Protein AF-A0A937UFB2-F1 (afdb_monomer_lite)

Foldseek 3Di:
DDDDDDPDDDPPPPPVVQVFDWDWDADPVCPVPLQRIWTFQAADPVRHTDTDSDPVRHDGLDGDPLGFAAEDWDAQPLLQKIWTWGAHAFQFWIWIWIANDPSGPIDTADTGCQFLPFHNHADWHYWDWPNVQADNNNQKTKTWTEGDDPSCCGRVHRHPDTDIDIWGWDDDDDPDYIHIDGFDDDPDDDRDDDDDDDDDD

Secondary structure (DSSP, 8-state):
------------------PPB--EE--GGGTT-GGG-EEEEEE-TTSPEEEES-GGG---SB--TT---S--EEEETTTTEEEEEEE-SSTT-EEEEEESSTT---EEEEEESSGGG--SSSEEEEEE--GGGS-TTSSEEEEEEEEESTTTTSTTT-BTS-EEEEEE-EE-TTSS-EE-------SSSS-----------

pLDDT: mean 77.27, std 24.63, range [23.86, 97.62]

Structure (mmCIF, N/CA/C/O backbone):
data_AF-A0A937UFB2-F1
#
_entry.id   AF-A0A937UFB2-F1
#
loop_
_atom_site.group_PDB
_atom_site.id
_atom_site.type_symbol
_atom_site.label_atom_id
_atom_site.label_alt_id
_atom_site.label_comp_id
_atom_site.label_asym_id
_atom_site.label_entity_id
_atom_site.label_seq_id
_atom_site.pdbx_PDB_ins_code
_atom_site.Cartn_x
_atom_site.Cartn_y
_atom_site.Cartn_z
_atom_site.occupancy
_atom_site.B_iso_or_equiv
_atom_site.auth_seq_id
_atom_site.auth_comp_id
_atom_site.auth_asym_id
_atom_site.auth_atom_id
_atom_site.pdbx_PDB_model_num
ATOM 1 N N . MET A 1 1 ? 38.422 32.628 39.188 1.00 43.53 1 MET A N 1
ATOM 2 C CA . MET A 1 1 ? 38.087 31.838 37.983 1.00 43.53 1 MET A CA 1
ATOM 3 C C . MET A 1 1 ? 36.580 31.589 38.012 1.00 43.53 1 MET A C 1
ATOM 5 O O . MET A 1 1 ? 36.119 30.790 38.812 1.00 43.53 1 MET A O 1
ATOM 9 N N . GLN A 1 2 ? 35.803 32.423 37.319 1.00 30.20 2 GLN A N 1
ATOM 10 C CA . GLN A 1 2 ? 34.351 32.578 37.502 1.00 30.20 2 GLN A CA 1
ATOM 11 C C . GLN A 1 2 ? 33.548 31.836 36.414 1.00 30.20 2 GLN A C 1
ATOM 13 O O . GLN A 1 2 ? 33.903 31.938 35.246 1.00 30.20 2 GLN A O 1
ATOM 18 N N . LYS A 1 3 ? 32.416 31.240 36.839 1.00 32.56 3 LYS A N 1
ATOM 19 C CA . LYS A 1 3 ? 31.202 30.828 36.084 1.00 32.56 3 LYS A CA 1
ATOM 20 C C . LYS A 1 3 ? 31.315 29.519 35.271 1.00 32.56 3 LYS A C 1
ATOM 22 O O . LYS A 1 3 ? 32.028 29.453 34.285 1.00 32.56 3 LYS A O 1
ATOM 27 N N . HIS A 1 4 ? 30.738 28.392 35.716 1.00 35.06 4 HIS A N 1
ATOM 28 C CA . HIS A 1 4 ? 29.307 28.029 35.600 1.00 35.06 4 HIS A CA 1
ATOM 29 C C . HIS A 1 4 ? 28.712 28.396 34.232 1.00 35.06 4 HIS A C 1
ATOM 31 O O . HIS A 1 4 ? 28.487 29.574 33.997 1.00 35.06 4 HIS A O 1
ATOM 37 N N . ILE A 1 5 ? 28.426 27.396 33.388 1.00 33.00 5 ILE A N 1
ATOM 38 C CA . ILE A 1 5 ? 27.194 27.250 32.586 1.00 33.00 5 ILE A CA 1
ATOM 39 C C . ILE A 1 5 ? 27.167 25.812 32.048 1.00 33.00 5 ILE A C 1
ATOM 41 O O . ILE A 1 5 ? 28.090 25.344 31.382 1.00 33.00 5 ILE A O 1
ATOM 45 N N . ALA A 1 6 ? 26.086 25.123 32.392 1.00 30.78 6 ALA A N 1
ATOM 46 C CA . ALA A 1 6 ? 25.722 23.792 31.956 1.00 30.78 6 ALA A CA 1
ATOM 47 C C . ALA A 1 6 ? 25.708 23.659 30.422 1.00 30.78 6 ALA A C 1
ATOM 49 O O . ALA A 1 6 ? 25.142 24.498 29.723 1.00 30.78 6 ALA A O 1
ATOM 50 N N . LYS A 1 7 ? 26.246 22.550 29.907 1.00 29.44 7 LYS A N 1
ATOM 51 C CA . LYS A 1 7 ? 25.844 21.993 28.606 1.00 29.44 7 LYS A CA 1
ATOM 52 C C . LYS A 1 7 ? 24.889 20.829 28.849 1.00 29.44 7 LYS A C 1
ATOM 54 O O . LYS A 1 7 ? 25.171 19.675 28.558 1.00 29.44 7 LYS A O 1
ATOM 59 N N . GLU A 1 8 ? 23.751 21.182 29.423 1.00 34.22 8 GLU A N 1
ATOM 60 C CA . GLU A 1 8 ? 22.505 20.449 29.264 1.00 34.22 8 GLU A CA 1
ATOM 61 C C . GLU A 1 8 ? 21.728 21.156 28.138 1.00 34.22 8 GLU A C 1
ATOM 63 O O . GLU A 1 8 ? 21.792 22.382 28.038 1.00 34.22 8 GLU A O 1
ATOM 68 N N . LYS A 1 9 ? 21.014 20.391 27.300 1.00 28.92 9 LYS A 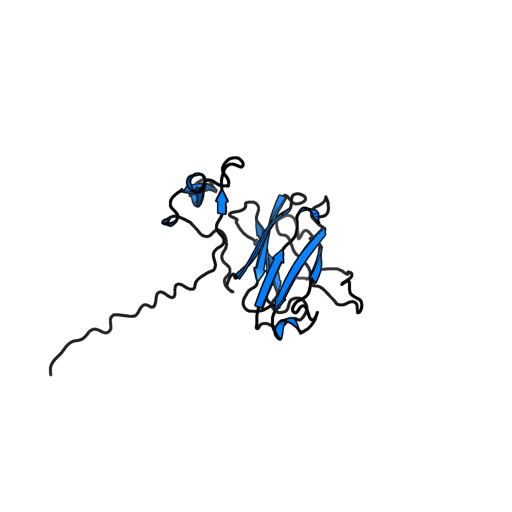N 1
ATOM 69 C CA . LYS A 1 9 ? 20.479 20.724 25.954 1.00 28.92 9 LYS A CA 1
ATOM 70 C C . LYS A 1 9 ? 21.513 20.445 24.855 1.00 28.92 9 LYS A C 1
ATOM 72 O O . LYS A 1 9 ? 22.475 21.169 24.658 1.00 28.92 9 LYS A O 1
ATOM 77 N N . THR A 1 10 ? 21.379 19.372 24.086 1.00 30.55 10 THR A N 1
ATOM 78 C CA . THR A 1 10 ? 20.213 19.145 23.232 1.00 30.55 10 THR A CA 1
ATOM 79 C C . THR A 1 10 ? 20.071 17.643 22.983 1.00 30.55 10 THR A C 1
ATOM 81 O O . THR A 1 10 ? 20.679 17.108 22.060 1.00 30.55 10 THR A O 1
ATOM 84 N N . LYS A 1 11 ? 19.232 16.947 23.763 1.00 30.17 11 LYS A N 1
ATOM 85 C CA . LYS A 1 11 ? 18.546 15.770 23.219 1.00 30.17 11 LYS A CA 1
ATOM 86 C C . LYS A 1 11 ? 17.610 16.326 22.153 1.00 30.17 11 LYS A C 1
ATOM 88 O O . LYS A 1 11 ? 16.516 16.785 22.468 1.00 30.17 11 LYS A O 1
ATOM 93 N N . ARG A 1 12 ? 18.080 16.386 20.902 1.00 26.91 12 ARG A N 1
ATOM 94 C CA . ARG A 1 12 ? 17.165 16.485 19.770 1.00 26.91 12 ARG A CA 1
ATOM 95 C C . ARG A 1 12 ? 16.358 15.204 19.858 1.00 26.91 12 ARG A C 1
ATOM 97 O O . ARG A 1 12 ? 16.863 14.134 19.536 1.00 26.91 12 ARG A O 1
ATOM 104 N N . LEU A 1 13 ? 15.140 15.323 20.372 1.00 26.52 13 LEU A N 1
ATOM 105 C CA . LEU A 1 13 ? 14.073 14.421 20.004 1.00 26.52 13 LEU A CA 1
ATOM 106 C C . LEU A 1 13 ? 13.981 14.596 18.486 1.00 26.52 13 LEU A C 1
ATOM 108 O O . LEU A 1 13 ? 13.339 15.519 17.990 1.00 26.52 13 LEU A O 1
ATOM 112 N N . ALA A 1 14 ? 14.760 13.809 17.745 1.00 26.97 14 ALA A N 1
ATOM 113 C CA . ALA A 1 14 ? 14.428 13.531 16.372 1.00 26.97 14 ALA A CA 1
ATOM 114 C C . ALA A 1 14 ? 13.111 12.776 16.496 1.00 26.97 14 ALA A C 1
ATOM 116 O O . ALA A 1 14 ? 13.079 11.563 16.664 1.00 26.97 14 ALA A O 1
ATOM 117 N N . LEU A 1 15 ? 12.021 13.537 16.510 1.00 30.11 15 LEU A N 1
ATOM 118 C CA . LEU A 1 15 ? 10.763 13.069 15.986 1.00 30.11 15 LEU A CA 1
ATOM 119 C C . LEU A 1 15 ? 11.073 12.850 14.501 1.00 30.11 15 LEU A C 1
ATOM 121 O O . LEU A 1 15 ? 10.817 13.714 13.666 1.00 30.11 15 LEU A O 1
ATOM 125 N N . THR A 1 16 ? 11.773 11.754 14.184 1.00 30.20 16 THR A N 1
ATOM 126 C CA . THR A 1 16 ? 11.702 11.160 12.861 1.00 30.20 16 THR A CA 1
ATOM 127 C C . THR A 1 16 ? 10.215 11.044 12.647 1.00 30.20 16 THR A C 1
ATOM 129 O O . THR A 1 16 ? 9.522 10.352 13.394 1.00 30.20 16 THR A O 1
ATOM 132 N N . THR A 1 17 ? 9.699 11.868 11.746 1.00 35.66 17 THR A N 1
ATOM 133 C CA . THR A 1 17 ? 8.317 11.798 11.317 1.00 35.66 17 THR A CA 1
ATOM 134 C C . THR A 1 17 ? 8.219 10.462 10.599 1.00 35.66 17 THR A C 1
ATOM 136 O O . THR A 1 17 ? 8.370 10.386 9.388 1.00 35.66 17 THR A O 1
ATOM 139 N N . ALA A 1 18 ? 8.096 9.374 11.362 1.00 37.09 18 ALA A N 1
ATOM 140 C CA . ALA A 1 18 ? 7.530 8.156 10.845 1.00 37.09 18 ALA A CA 1
ATOM 141 C C . ALA A 1 18 ? 6.171 8.619 10.339 1.00 37.09 18 ALA A C 1
ATOM 143 O O . ALA A 1 18 ? 5.350 9.115 11.115 1.00 37.09 18 ALA A O 1
ATOM 144 N N . LEU A 1 19 ? 5.994 8.627 9.023 1.00 50.06 19 LEU A N 1
ATOM 145 C CA . LEU A 1 19 ? 4.664 8.774 8.486 1.00 50.06 19 LEU A CA 1
ATOM 146 C C . LEU A 1 19 ? 3.924 7.532 8.971 1.00 50.06 19 LEU A C 1
ATOM 148 O O . LEU A 1 19 ? 4.341 6.401 8.735 1.00 50.06 19 LEU A O 1
ATOM 152 N N . VAL A 1 20 ? 2.912 7.767 9.785 1.00 57.62 20 VAL A N 1
ATOM 153 C CA . VAL A 1 20 ? 2.189 6.731 10.497 1.00 57.62 20 VAL A CA 1
ATOM 154 C C . VAL A 1 20 ? 0.862 6.535 9.779 1.00 57.62 20 VAL A C 1
ATOM 156 O O . VAL A 1 20 ? 0.114 7.496 9.602 1.00 57.62 20 VAL A O 1
ATOM 159 N N . ALA A 1 21 ? 0.541 5.299 9.400 1.00 64.62 21 ALA A N 1
ATOM 160 C CA . ALA A 1 21 ? -0.836 4.968 9.058 1.00 64.62 21 ALA A CA 1
ATOM 161 C C . ALA A 1 21 ? -1.672 4.920 10.346 1.00 64.62 21 ALA A C 1
ATOM 163 O O . ALA A 1 21 ? -1.233 4.373 11.363 1.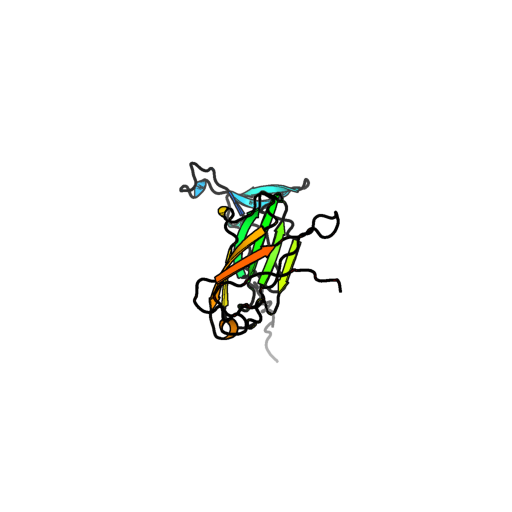00 64.62 21 ALA A O 1
ATOM 164 N N . VAL A 1 22 ? -2.876 5.487 10.295 1.00 77.44 22 VAL A N 1
ATOM 165 C CA . VAL A 1 22 ? -3.860 5.473 11.385 1.00 77.44 22 VAL A CA 1
ATOM 166 C C . VAL A 1 22 ? -5.182 4.945 10.849 1.00 77.44 22 VAL A C 1
ATOM 168 O O . VAL A 1 22 ? -5.513 5.171 9.685 1.00 77.44 22 VAL A O 1
ATOM 171 N N . VAL A 1 23 ? -5.956 4.268 11.695 1.00 78.31 23 VAL A N 1
ATOM 172 C CA . VAL A 1 23 ? -7.312 3.829 11.345 1.00 78.31 23 VAL A CA 1
ATOM 173 C C . VAL A 1 23 ? -8.316 4.739 12.032 1.00 78.31 23 VAL A C 1
ATOM 175 O O . VAL A 1 23 ? -8.218 4.979 13.237 1.00 78.31 23 VAL A O 1
ATOM 178 N N . ALA A 1 24 ? -9.281 5.222 11.254 1.00 82.56 24 ALA A N 1
ATOM 179 C CA . ALA A 1 24 ? -10.439 5.944 11.749 1.00 82.56 24 ALA A CA 1
ATOM 180 C C . ALA A 1 24 ? -11.719 5.234 11.292 1.00 82.56 24 ALA A C 1
ATOM 182 O O . ALA A 1 24 ? -11.816 4.813 10.137 1.00 82.56 24 ALA A O 1
ATOM 183 N N . LEU A 1 25 ? -12.692 5.106 12.188 1.00 83.50 25 LEU A N 1
ATOM 184 C CA . LEU A 1 25 ? -13.988 4.489 11.926 1.00 83.50 25 LEU A CA 1
ATOM 185 C C . LEU A 1 25 ? -15.102 5.504 12.145 1.00 83.50 25 LEU A C 1
ATOM 187 O O . LEU A 1 25 ? -15.044 6.301 13.074 1.00 83.50 25 LEU A O 1
ATOM 191 N N . ALA A 1 26 ? -16.124 5.445 11.298 1.00 84.81 26 ALA A N 1
ATOM 192 C CA . ALA A 1 26 ? -17.367 6.185 11.459 1.00 84.81 26 ALA A CA 1
ATOM 193 C C . ALA A 1 26 ? -18.523 5.360 10.882 1.00 84.81 26 ALA A C 1
ATOM 195 O O . ALA A 1 26 ? -18.334 4.578 9.946 1.00 84.81 26 ALA A O 1
ATOM 196 N N . SER A 1 27 ? -19.730 5.556 11.413 1.00 86.31 27 SER A N 1
ATOM 197 C CA . SER A 1 27 ? -20.933 4.964 10.821 1.00 86.31 27 SER A CA 1
ATOM 198 C C . SER A 1 27 ? -21.170 5.516 9.411 1.00 86.31 27 SER A C 1
ATOM 200 O O . SER A 1 27 ? -20.929 6.698 9.151 1.00 86.31 27 SER A O 1
ATOM 202 N N . GLN A 1 28 ? -21.662 4.676 8.495 1.00 88.06 28 GLN A N 1
ATOM 203 C CA . GLN A 1 28 ? -21.838 5.041 7.081 1.00 88.06 28 GLN A CA 1
ATOM 204 C C . GLN A 1 28 ? -22.759 6.257 6.890 1.00 88.06 28 GLN A C 1
ATOM 206 O O . GLN A 1 28 ? -22.494 7.107 6.041 1.00 88.06 28 GLN A O 1
ATOM 211 N N . ASP A 1 29 ? -23.802 6.381 7.711 1.00 94.00 29 ASP A N 1
ATOM 212 C CA . ASP A 1 29 ? -24.745 7.506 7.723 1.00 94.00 29 ASP A CA 1
ATOM 213 C C . ASP A 1 29 ? -24.159 8.797 8.329 1.00 94.00 29 ASP A C 1
ATOM 215 O O . ASP A 1 29 ? -24.760 9.864 8.205 1.00 94.00 29 ASP A O 1
ATOM 219 N N . LYS A 1 30 ? -22.965 8.729 8.935 1.00 92.69 30 LYS A N 1
ATOM 220 C CA . LYS A 1 30 ? -22.318 9.835 9.658 1.00 92.69 30 LYS A CA 1
ATOM 221 C C . LYS A 1 30 ? -20.925 10.202 9.148 1.00 92.69 30 LYS A C 1
ATOM 223 O O . LYS A 1 30 ? -20.240 10.985 9.791 1.00 92.69 30 LYS A O 1
ATOM 228 N N . ILE A 1 31 ? -20.512 9.738 7.967 1.00 91.88 31 ILE A N 1
ATOM 229 C CA . ILE A 1 31 ? -19.191 10.064 7.381 1.00 91.88 31 ILE A CA 1
ATOM 230 C C . ILE A 1 31 ? -18.914 11.579 7.281 1.00 91.88 31 ILE A C 1
ATOM 232 O O . ILE A 1 31 ? -17.766 12.008 7.269 1.00 91.88 31 ILE A O 1
ATOM 236 N N . LYS A 1 32 ? -19.949 12.425 7.212 1.00 92.88 32 LYS A N 1
ATOM 237 C CA . LYS A 1 32 ? -19.778 13.891 7.167 1.00 92.88 32 LYS A CA 1
ATOM 238 C C . LYS A 1 32 ? -19.666 14.545 8.547 1.00 92.88 32 LYS A C 1
ATOM 240 O O 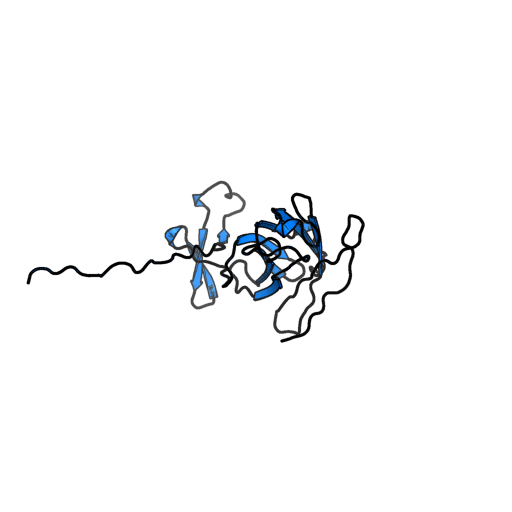. LYS A 1 32 ? -19.323 15.722 8.629 1.00 92.88 32 LYS A O 1
ATOM 245 N N . ASP A 1 33 ? -19.976 13.816 9.611 1.00 92.56 33 ASP A N 1
ATOM 246 C CA . ASP A 1 33 ? -19.938 14.307 10.981 1.00 92.56 33 ASP A CA 1
ATOM 247 C C . ASP A 1 33 ? -18.586 13.968 11.608 1.00 92.56 33 ASP A C 1
ATOM 249 O O . ASP A 1 33 ? -18.293 12.816 11.923 1.00 92.56 33 ASP A O 1
ATOM 253 N N . ARG A 1 34 ? -17.756 14.992 11.828 1.00 88.69 34 ARG A N 1
ATOM 254 C CA . ARG A 1 34 ? -16.434 14.819 12.442 1.00 88.69 34 ARG A CA 1
ATOM 255 C C . ARG A 1 34 ? -16.509 14.173 13.830 1.00 88.69 34 ARG A C 1
ATOM 257 O O . ARG A 1 34 ? -15.565 13.487 14.208 1.00 88.69 34 ARG A O 1
ATOM 264 N N . SER A 1 35 ? -17.588 14.388 14.579 1.00 91.75 35 SER A N 1
ATOM 265 C CA . SER A 1 35 ? -17.747 13.834 15.928 1.00 91.75 35 SER A CA 1
ATOM 266 C C . SER A 1 35 ? -18.070 12.338 15.939 1.00 91.75 35 SER A C 1
ATOM 268 O O . SER A 1 35 ? -17.915 11.694 16.971 1.00 91.75 35 SER A O 1
ATOM 270 N N . ALA A 1 36 ? -18.465 11.773 14.794 1.00 92.31 36 ALA A N 1
ATOM 271 C CA . ALA A 1 36 ? -18.732 10.346 14.644 1.00 92.31 36 ALA A CA 1
ATOM 272 C C . ALA A 1 36 ? -17.466 9.507 14.405 1.00 92.31 36 ALA A C 1
ATOM 274 O O . ALA A 1 36 ? -17.574 8.288 14.290 1.00 92.31 36 ALA A O 1
ATOM 275 N N . TYR A 1 37 ? -16.300 10.150 14.284 1.00 92.06 37 TYR A N 1
ATOM 276 C CA . TYR A 1 37 ? -15.036 9.469 14.044 1.00 92.06 37 TYR A CA 1
ATOM 277 C C . TYR A 1 37 ? -14.380 9.030 15.347 1.00 92.06 37 TYR A C 1
ATOM 279 O O . TYR A 1 37 ? -14.101 9.847 16.225 1.00 92.06 37 TYR A O 1
ATOM 287 N N . GLU A 1 38 ? -14.042 7.751 15.402 1.00 93.69 38 GLU A N 1
ATOM 288 C CA . GLU A 1 38 ? -13.167 7.178 16.414 1.00 93.69 38 GLU A CA 1
ATOM 289 C C . GLU A 1 38 ? -11.861 6.724 15.768 1.00 93.69 38 GLU A C 1
ATOM 291 O O . GLU A 1 38 ? -11.831 6.323 14.605 1.00 93.69 38 GLU A O 1
ATOM 296 N N . PHE A 1 39 ? -10.774 6.779 16.524 1.00 94.12 39 PHE A N 1
ATOM 297 C CA . PHE A 1 39 ? -9.431 6.468 16.064 1.00 94.12 39 PHE A CA 1
ATOM 298 C C . PHE A 1 39 ? -8.852 5.293 16.838 1.00 94.12 39 PHE A C 1
ATOM 300 O O . PHE A 1 39 ? -9.136 5.109 18.022 1.00 94.12 39 PHE A O 1
ATOM 307 N N . PHE A 1 40 ? -8.018 4.505 16.170 1.00 93.56 40 PHE A N 1
ATOM 308 C CA . PHE A 1 40 ? -7.336 3.389 16.807 1.00 93.56 40 PHE A CA 1
ATOM 309 C C . PHE A 1 40 ? -6.336 3.886 17.865 1.00 93.56 40 PHE A C 1
ATOM 311 O O . PHE A 1 40 ? -5.444 4.685 17.568 1.00 93.56 40 PHE A O 1
ATOM 318 N N . LYS A 1 41 ? -6.481 3.392 19.097 1.00 94.06 41 LYS A N 1
ATOM 319 C CA . LYS A 1 41 ? -5.632 3.713 20.259 1.00 94.06 41 LYS A CA 1
ATOM 320 C C . LYS A 1 41 ? -4.654 2.590 20.619 1.00 94.06 41 LYS A C 1
ATOM 322 O O . LYS A 1 41 ? -3.701 2.812 21.360 1.00 94.06 41 LYS A O 1
ATOM 327 N N . GLY A 1 42 ? -4.884 1.379 20.123 1.00 92.56 42 GLY A N 1
ATOM 328 C CA . GLY A 1 42 ? -4.091 0.203 20.466 1.00 92.56 42 GLY A CA 1
ATOM 329 C C . GLY A 1 42 ? -4.960 -1.029 20.658 1.00 92.56 42 GLY A C 1
ATOM 330 O O . GLY A 1 42 ? -6.139 -1.034 20.308 1.00 92.56 42 GLY A O 1
ATOM 331 N N . LEU A 1 43 ? -4.365 -2.071 21.230 1.00 92.38 43 LEU A N 1
ATOM 332 C CA . LEU A 1 43 ? -5.044 -3.320 21.551 1.00 92.38 43 LEU A CA 1
ATOM 333 C C . LEU A 1 43 ? -5.194 -3.474 23.065 1.00 92.38 43 LEU A C 1
ATOM 335 O O . LEU A 1 43 ? -4.318 -3.059 23.827 1.00 92.38 43 LEU A O 1
ATOM 339 N N . ASP A 1 44 ? -6.295 -4.081 23.498 1.00 93.69 44 ASP A N 1
ATOM 340 C CA . ASP A 1 44 ? -6.454 -4.536 24.876 1.00 93.69 44 ASP A CA 1
ATOM 341 C C . ASP A 1 44 ? -5.648 -5.823 25.145 1.00 93.69 44 ASP A C 1
ATOM 343 O O . ASP A 1 44 ? -5.008 -6.392 24.258 1.00 93.69 44 ASP A O 1
ATOM 347 N N . ALA A 1 45 ? -5.693 -6.315 26.387 1.00 93.56 45 ALA A N 1
ATOM 348 C CA . ALA A 1 45 ? -4.989 -7.535 26.790 1.00 93.56 45 ALA A CA 1
ATOM 349 C C . ALA A 1 45 ? -5.442 -8.807 26.040 1.00 93.56 45 ALA A C 1
ATOM 351 O O . ALA A 1 45 ? -4.741 -9.815 26.077 1.00 93.56 45 ALA A O 1
ATOM 352 N N . ASN A 1 46 ? -6.595 -8.768 25.366 1.00 93.06 46 ASN A N 1
ATOM 353 C CA . ASN A 1 46 ? -7.143 -9.866 24.572 1.00 93.06 46 ASN A CA 1
ATOM 354 C C . ASN A 1 46 ? -6.918 -9.665 23.063 1.00 93.06 46 ASN A C 1
ATOM 356 O O . ASN A 1 46 ? -7.463 -10.428 22.266 1.00 93.06 46 ASN A O 1
ATOM 360 N N . GLY A 1 47 ? -6.167 -8.635 22.656 1.00 87.56 47 GLY A N 1
ATOM 361 C CA . GLY A 1 47 ? -5.918 -8.320 21.250 1.00 87.56 47 GLY A CA 1
ATOM 362 C C . GLY A 1 47 ? -7.079 -7.616 20.540 1.00 87.56 47 GLY A C 1
ATOM 363 O O . GLY A 1 47 ? -7.094 -7.581 19.312 1.00 87.56 47 GLY A O 1
ATOM 364 N N . LYS A 1 48 ? -8.059 -7.060 21.266 1.00 92.19 48 LYS A N 1
ATOM 365 C CA . LYS A 1 48 ? -9.176 -6.314 20.661 1.00 92.19 48 LYS A CA 1
ATOM 366 C C . LYS A 1 48 ? -8.824 -4.839 20.469 1.00 92.19 48 LYS A C 1
ATOM 368 O O . LYS A 1 48 ? -8.188 -4.261 21.351 1.00 92.19 48 LYS A O 1
ATOM 373 N N . PRO A 1 49 ? -9.264 -4.202 19.368 1.00 92.75 49 PRO A N 1
ATOM 374 C CA . PRO A 1 49 ? -8.988 -2.794 19.122 1.00 92.75 49 PRO A CA 1
ATOM 375 C C . PRO A 1 49 ? -9.684 -1.902 20.151 1.00 92.75 49 PRO A C 1
ATOM 377 O O . PRO A 1 49 ? -10.874 -2.051 20.433 1.00 92.75 49 PRO A O 1
ATOM 380 N N . ILE A 1 50 ? -8.928 -0.946 20.678 1.00 95.56 50 ILE A N 1
ATOM 381 C CA . ILE A 1 50 ? -9.419 0.141 21.517 1.00 95.56 50 ILE A CA 1
ATOM 382 C C . ILE A 1 50 ? -9.588 1.371 20.629 1.00 95.56 50 ILE A C 1
ATOM 384 O O . ILE A 1 50 ? -8.674 1.749 19.893 1.00 95.56 50 ILE A O 1
ATOM 388 N N . TRP A 1 51 ? -10.749 2.008 20.741 1.00 94.81 51 TRP A N 1
ATOM 389 C CA . TRP A 1 51 ? -11.115 3.200 19.987 1.00 94.81 51 TRP A CA 1
ATOM 390 C C . TRP A 1 51 ? -11.175 4.419 20.906 1.00 94.81 51 TRP A C 1
ATOM 392 O O . TRP A 1 51 ? -11.538 4.313 22.078 1.00 94.81 51 TRP A O 1
ATOM 402 N N . THR A 1 52 ? -10.773 5.575 20.387 1.00 93.88 52 THR A N 1
ATOM 403 C CA . THR A 1 52 ? -10.797 6.854 21.106 1.00 93.88 52 THR A CA 1
ATOM 404 C C . THR A 1 52 ? -11.296 7.968 20.199 1.00 93.88 52 THR A C 1
ATOM 406 O O . THR A 1 52 ? -10.987 7.999 19.010 1.00 93.88 52 THR A O 1
ATOM 409 N N . SER A 1 53 ? -12.041 8.919 20.755 1.00 93.25 53 SER A N 1
ATOM 410 C CA . SER A 1 53 ? -12.382 10.165 20.063 1.00 93.25 53 SER A CA 1
ATOM 411 C C . SER A 1 53 ? -11.294 11.238 20.217 1.00 93.25 53 SER A C 1
ATOM 413 O O . SER A 1 53 ? -11.352 12.268 19.544 1.00 93.25 53 SER A O 1
ATOM 415 N N . ASP A 1 54 ? -10.319 11.043 21.117 1.00 92.12 54 ASP A N 1
ATOM 416 C CA . ASP A 1 54 ? -9.228 11.996 21.338 1.00 92.12 54 ASP A CA 1
ATOM 417 C C . ASP A 1 54 ? -8.067 11.728 20.376 1.00 92.12 54 ASP A C 1
ATOM 419 O O . ASP A 1 54 ? -7.336 10.744 20.480 1.00 92.12 54 ASP A O 1
ATOM 423 N N . VAL A 1 55 ? -7.845 12.670 19.460 1.00 89.81 55 VAL A N 1
ATOM 424 C CA . VAL A 1 55 ? -6.755 12.612 18.478 1.00 89.81 55 VAL A CA 1
ATOM 425 C C . VAL A 1 55 ? -5.356 12.552 19.105 1.00 89.81 55 VAL A C 1
ATOM 427 O O . VAL A 1 55 ? -4.401 12.170 18.433 1.00 89.81 55 VAL A O 1
ATOM 430 N N . LYS A 1 56 ? -5.208 12.937 20.378 1.00 90.31 56 LYS A N 1
ATOM 431 C CA . LYS A 1 56 ? -3.932 12.859 21.108 1.00 90.31 56 LYS A CA 1
ATOM 432 C C . LYS A 1 56 ? -3.584 11.442 21.552 1.00 90.31 56 LYS A C 1
ATOM 434 O O . LYS A 1 56 ? -2.440 11.195 21.920 1.00 90.31 56 LYS A O 1
ATOM 439 N N . GLU A 1 57 ? -4.554 10.537 21.531 1.00 91.75 57 GLU A N 1
ATOM 440 C CA . GLU A 1 57 ? -4.395 9.149 21.957 1.00 91.75 57 GLU A CA 1
ATOM 441 C C . GLU A 1 57 ? -4.248 8.173 20.778 1.00 91.75 57 GLU A C 1
ATOM 443 O O . GLU A 1 57 ? -4.232 6.962 20.984 1.00 91.75 57 GLU A O 1
ATOM 448 N N . ILE A 1 58 ? -4.148 8.679 19.544 1.00 91.88 58 ILE A N 1
ATOM 449 C CA . ILE A 1 58 ? -4.015 7.847 18.344 1.00 91.88 58 ILE A CA 1
ATOM 450 C C . ILE A 1 58 ? -2.693 7.086 18.373 1.00 91.88 58 ILE A C 1
ATOM 452 O O . ILE A 1 58 ? -1.633 7.668 18.615 1.00 91.88 58 ILE A O 1
ATOM 456 N N . HIS A 1 59 ? -2.757 5.798 18.050 1.00 89.00 59 HIS A N 1
ATOM 457 C CA . HIS A 1 59 ? -1.584 4.945 17.942 1.00 89.00 59 HIS A CA 1
ATOM 458 C C . HIS A 1 59 ? -1.293 4.572 16.480 1.00 89.00 59 HIS A C 1
ATOM 460 O O . HIS A 1 59 ? -2.228 4.282 15.727 1.00 89.00 59 HIS A O 1
ATOM 466 N N . PRO A 1 60 ? -0.012 4.538 16.061 1.00 88.56 60 PRO A N 1
ATOM 467 C CA . PRO A 1 60 ? 0.364 4.000 14.762 1.00 88.56 60 PRO A CA 1
ATOM 468 C C . PRO A 1 60 ? -0.111 2.568 14.561 1.00 88.56 60 PRO A C 1
ATOM 470 O O . PRO A 1 60 ? 0.049 1.739 15.459 1.00 88.56 60 PRO A O 1
ATOM 473 N N . VAL A 1 61 ? -0.620 2.273 13.362 1.00 90.62 61 VAL A N 1
ATOM 474 C CA . VAL A 1 61 ? -0.895 0.890 12.945 1.00 90.62 61 VAL A CA 1
ATOM 475 C C . VAL A 1 61 ? 0.189 0.306 12.053 1.00 90.62 61 VAL A C 1
ATOM 477 O O . VAL A 1 61 ? 0.287 -0.908 11.958 1.00 90.62 61 VAL A O 1
ATOM 480 N N . PHE A 1 62 ? 1.015 1.138 11.419 1.00 90.81 62 PHE A N 1
ATOM 481 C CA . PHE A 1 62 ? 2.106 0.696 10.555 1.00 90.81 62 PHE A CA 1
ATOM 482 C C . PHE A 1 62 ? 3.329 1.595 10.725 1.00 90.81 62 PHE A C 1
ATOM 484 O O . PHE A 1 62 ? 3.206 2.821 10.803 1.00 90.81 62 PHE A O 1
ATOM 491 N N . THR A 1 63 ? 4.501 0.968 10.757 1.00 89.62 63 THR A N 1
ATOM 492 C CA . THR A 1 63 ? 5.815 1.612 10.753 1.00 89.62 63 THR A CA 1
ATOM 493 C C . THR A 1 63 ? 6.786 0.731 9.985 1.00 89.62 63 THR A C 1
ATOM 495 O O . THR A 1 63 ? 6.755 -0.486 10.154 1.00 89.62 63 THR A O 1
ATOM 498 N N . ASP A 1 64 ? 7.695 1.343 9.237 1.00 88.75 64 ASP A N 1
ATOM 499 C CA . ASP A 1 64 ? 8.761 0.641 8.527 1.00 88.75 64 ASP A CA 1
ATOM 500 C C . ASP A 1 64 ? 10.113 1.308 8.815 1.00 88.75 64 ASP A C 1
ATOM 502 O O . ASP A 1 64 ? 10.206 2.537 8.918 1.00 88.75 64 ASP A O 1
ATOM 506 N N . SER A 1 65 ? 11.166 0.504 8.994 1.00 88.25 65 SER A N 1
ATOM 507 C CA . SER A 1 65 ? 12.497 1.002 9.367 1.00 88.25 65 SER A CA 1
ATOM 508 C C . SER A 1 65 ? 13.171 1.821 8.269 1.00 88.25 65 SER A C 1
ATOM 510 O O . SER A 1 65 ? 14.018 2.657 8.581 1.00 88.25 65 SER A O 1
ATOM 512 N N . ASN A 1 66 ? 12.783 1.630 7.007 1.00 86.06 66 ASN A N 1
ATOM 513 C CA . ASN A 1 66 ? 13.265 2.430 5.882 1.00 86.06 66 ASN A CA 1
ATOM 514 C C . ASN A 1 66 ? 12.348 3.640 5.618 1.00 86.06 66 ASN A C 1
ATOM 516 O O . ASN A 1 66 ? 12.407 4.263 4.556 1.00 86.06 66 ASN A O 1
ATOM 520 N N . GLY A 1 67 ? 11.505 3.988 6.595 1.00 84.69 67 GLY A N 1
ATOM 521 C CA . GLY A 1 67 ? 10.490 5.029 6.500 1.00 84.69 67 GLY A CA 1
ATOM 522 C C . GLY A 1 67 ? 9.201 4.502 5.881 1.00 84.69 67 GLY A C 1
ATOM 523 O O . GLY A 1 67 ? 9.187 3.459 5.255 1.00 84.69 67 GLY A O 1
ATOM 524 N N . ALA A 1 68 ? 8.107 5.231 6.035 1.00 83.00 68 ALA A N 1
ATOM 525 C CA . ALA A 1 68 ? 6.880 4.983 5.290 1.00 83.00 68 ALA A CA 1
ATOM 526 C C . ALA A 1 68 ? 6.467 6.299 4.635 1.00 83.00 68 ALA A C 1
ATOM 528 O O . ALA A 1 68 ? 6.703 7.371 5.199 1.00 83.00 68 ALA A O 1
ATOM 529 N N . SER A 1 69 ? 5.909 6.227 3.436 1.00 82.19 69 SER A N 1
ATOM 530 C CA . SER A 1 69 ? 5.512 7.393 2.654 1.00 82.19 69 SER A CA 1
ATOM 531 C C . SER A 1 69 ? 4.210 7.098 1.916 1.00 82.19 69 SER A C 1
ATOM 533 O O . SER A 1 69 ? 3.440 6.221 2.307 1.00 82.19 69 SER A O 1
ATOM 535 N N . THR A 1 70 ? 3.934 7.872 0.875 1.00 73.06 70 THR A N 1
ATOM 536 C CA . THR A 1 70 ? 2.711 7.790 0.092 1.00 73.06 70 THR A CA 1
ATOM 537 C C . THR A 1 70 ? 2.463 6.379 -0.447 1.00 73.06 70 THR A C 1
ATOM 539 O O . THR A 1 70 ? 3.369 5.696 -0.934 1.00 73.06 70 THR A O 1
ATOM 542 N N . GLY A 1 71 ? 1.206 5.960 -0.359 1.00 75.69 71 GLY A N 1
ATOM 543 C CA . GLY A 1 71 ? 0.713 4.643 -0.732 1.00 75.69 71 GLY A CA 1
ATOM 544 C C . GLY A 1 71 ? -0.759 4.505 -0.348 1.00 75.69 71 GLY A C 1
ATOM 545 O O . GLY A 1 71 ? -1.418 5.505 -0.043 1.00 75.69 71 GLY A O 1
ATOM 546 N N . GLY A 1 72 ? -1.272 3.278 -0.363 1.00 88.19 72 GLY A N 1
ATOM 547 C CA . GLY A 1 72 ? -2.682 2.996 -0.118 1.00 88.19 72 GLY A CA 1
ATOM 548 C C . GLY A 1 72 ? -2.892 1.707 0.663 1.00 88.19 72 GLY A C 1
ATOM 549 O O . GLY A 1 72 ? -2.043 0.819 0.670 1.00 88.19 72 GLY A O 1
ATOM 550 N N . VAL A 1 73 ? -4.051 1.604 1.316 1.00 92.94 73 VAL A N 1
ATOM 551 C CA . VAL A 1 73 ? -4.525 0.367 1.945 1.00 92.94 73 VAL A CA 1
ATOM 552 C C . VAL A 1 73 ? -5.826 -0.053 1.282 1.00 92.94 73 VAL A C 1
ATOM 554 O O . VAL A 1 73 ? -6.745 0.754 1.139 1.00 92.94 73 VAL A O 1
ATOM 557 N N . VAL A 1 74 ? -5.926 -1.323 0.907 1.00 94.81 74 VAL A N 1
ATOM 558 C CA . VAL A 1 74 ? -7.145 -1.905 0.339 1.00 94.81 74 VAL A CA 1
ATOM 559 C C . VAL A 1 74 ? -7.410 -3.281 0.931 1.00 94.81 74 VAL A C 1
ATOM 561 O O . VAL A 1 74 ? -6.484 -4.019 1.246 1.00 94.81 74 VAL A O 1
ATOM 564 N N . TYR A 1 75 ? -8.680 -3.649 1.069 1.00 95.06 75 TYR A N 1
ATOM 565 C CA . TYR A 1 75 ? -9.052 -5.009 1.437 1.00 95.06 75 TYR A CA 1
ATOM 566 C C . TYR A 1 75 ? -9.149 -5.899 0.193 1.00 95.06 75 TYR A C 1
ATOM 568 O O . TYR A 1 75 ? -9.874 -5.582 -0.752 1.00 95.06 75 TYR A O 1
ATOM 576 N N . ASN A 1 76 ? -8.445 -7.028 0.209 1.00 95.06 76 ASN A N 1
ATOM 577 C CA . ASN A 1 76 ? -8.558 -8.082 -0.786 1.00 95.06 76 ASN A CA 1
ATOM 578 C C . ASN A 1 76 ? -9.502 -9.184 -0.262 1.00 95.06 76 ASN A C 1
ATOM 580 O O . ASN A 1 76 ? -9.108 -9.969 0.608 1.00 95.06 76 ASN A O 1
ATOM 584 N N . PRO A 1 77 ? -10.742 -9.278 -0.782 1.00 93.75 77 PRO A N 1
ATOM 585 C CA . PRO A 1 77 ? -11.740 -10.217 -0.276 1.00 93.75 77 PRO A CA 1
ATOM 586 C C . PRO A 1 77 ? -11.455 -11.679 -0.636 1.00 93.75 77 PRO A C 1
ATOM 588 O O . PRO A 1 77 ? -11.916 -12.564 0.083 1.00 93.75 77 PRO A O 1
ATOM 591 N N . GLY A 1 78 ? -10.709 -11.946 -1.715 1.00 90.06 78 GLY A N 1
ATOM 592 C CA . GLY A 1 78 ? -10.411 -13.313 -2.155 1.00 90.06 78 GLY A CA 1
ATOM 593 C C . GLY A 1 78 ? -9.495 -14.048 -1.180 1.00 90.06 78 GLY A C 1
ATOM 594 O O . GLY A 1 78 ? -9.686 -15.232 -0.910 1.00 90.06 78 GLY A O 1
ATOM 595 N N . ILE A 1 79 ? -8.572 -13.307 -0.563 1.00 91.25 79 ILE A N 1
ATOM 596 C CA . ILE A 1 79 ? -7.619 -13.841 0.417 1.00 91.25 79 ILE A CA 1
ATOM 597 C C . ILE A 1 79 ? -7.894 -13.388 1.854 1.00 91.25 79 ILE A C 1
ATOM 599 O O . ILE A 1 79 ? -7.234 -13.848 2.780 1.00 91.25 79 ILE A O 1
ATOM 603 N N . LYS A 1 80 ? -8.877 -12.499 2.040 1.00 92.81 80 LYS A N 1
ATOM 604 C CA . LYS A 1 80 ? -9.287 -11.911 3.324 1.00 92.81 80 LYS A CA 1
ATOM 605 C C . LYS A 1 80 ? -8.152 -11.193 4.056 1.00 92.81 80 LYS A C 1
ATOM 607 O O . LYS A 1 80 ? -7.976 -11.363 5.259 1.00 92.81 80 LYS A O 1
ATOM 612 N N . ARG A 1 81 ? -7.386 -10.386 3.324 1.00 94.19 81 ARG A N 1
ATOM 613 C CA . ARG A 1 81 ? -6.268 -9.605 3.872 1.00 94.19 81 ARG A CA 1
ATOM 614 C C . ARG A 1 81 ? -6.360 -8.157 3.434 1.00 94.19 81 ARG A C 1
ATOM 616 O O . ARG A 1 81 ? -6.826 -7.862 2.333 1.00 94.19 81 ARG A O 1
ATOM 623 N N . TYR A 1 82 ? -5.877 -7.262 4.278 1.00 94.06 82 TYR A N 1
ATOM 624 C CA . TYR A 1 82 ? -5.563 -5.894 3.894 1.00 94.06 82 TYR A CA 1
ATOM 625 C C . TYR A 1 82 ? -4.210 -5.883 3.201 1.00 94.06 82 TYR A C 1
ATOM 627 O O . TYR A 1 82 ? -3.292 -6.534 3.679 1.00 94.06 82 TYR A O 1
ATOM 635 N N . ILE A 1 83 ? -4.093 -5.156 2.096 1.00 94.50 83 ILE A N 1
ATOM 636 C CA . ILE A 1 83 ? -2.850 -4.930 1.361 1.00 94.50 83 ILE A CA 1
ATOM 637 C C . ILE A 1 83 ? -2.488 -3.460 1.518 1.00 94.50 83 ILE A C 1
ATOM 639 O O . ILE A 1 83 ? -3.301 -2.597 1.185 1.00 94.50 83 ILE A O 1
ATOM 643 N N . LEU A 1 84 ? -1.286 -3.192 2.018 1.00 94.19 84 LEU A N 1
ATOM 644 C CA . LEU A 1 84 ? -0.707 -1.860 2.157 1.00 94.19 84 LEU A CA 1
ATOM 645 C C . LEU A 1 84 ? 0.454 -1.713 1.180 1.00 94.19 84 LEU A C 1
ATOM 647 O O . LEU A 1 84 ? 1.295 -2.601 1.062 1.00 94.19 84 LEU A O 1
ATOM 651 N N . THR A 1 85 ? 0.521 -0.576 0.503 1.00 94.38 85 THR A N 1
ATOM 652 C CA . THR A 1 85 ? 1.696 -0.157 -0.262 1.00 94.38 85 THR A CA 1
ATOM 653 C C . THR A 1 85 ? 2.325 1.059 0.396 1.00 94.38 85 THR A C 1
ATOM 655 O O . THR A 1 85 ? 1.633 1.899 0.970 1.00 94.38 85 THR A O 1
ATOM 658 N N . SER A 1 86 ? 3.646 1.158 0.320 1.00 93.50 86 SER A N 1
ATOM 659 C CA . SER A 1 86 ? 4.377 2.344 0.752 1.00 93.50 86 SER A CA 1
ATOM 660 C C . SER A 1 86 ? 5.578 2.535 -0.150 1.00 93.50 86 SER A C 1
ATOM 662 O O . SER A 1 86 ? 6.416 1.642 -0.268 1.00 93.50 86 SER A O 1
ATOM 664 N N . PHE A 1 87 ? 5.700 3.715 -0.748 1.00 93.12 87 PHE A N 1
ATOM 665 C CA . PHE A 1 87 ? 7.000 4.145 -1.245 1.00 93.12 87 PHE A CA 1
ATOM 666 C C . PHE A 1 87 ? 7.912 4.565 -0.088 1.00 93.12 87 PHE A C 1
ATOM 668 O O . PHE A 1 87 ? 7.449 4.856 1.018 1.00 93.12 87 PHE A O 1
ATOM 675 N N . HIS A 1 88 ? 9.214 4.607 -0.361 1.00 91.56 88 HIS A N 1
ATOM 676 C CA . HIS A 1 88 ? 10.230 5.121 0.558 1.00 91.56 88 HIS A CA 1
ATOM 677 C C . HIS A 1 88 ? 10.866 6.390 -0.025 1.00 91.56 88 HIS A C 1
ATOM 679 O O . HIS A 1 88 ? 10.149 7.342 -0.333 1.00 91.56 88 HIS A O 1
ATOM 685 N N . THR A 1 89 ? 12.193 6.434 -0.180 1.00 89.38 89 THR A N 1
ATOM 686 C CA . THR A 1 89 ? 12.886 7.647 -0.647 1.00 89.38 89 THR A CA 1
ATOM 687 C C . THR A 1 89 ? 12.666 7.914 -2.132 1.00 89.38 89 THR A C 1
ATOM 689 O O . THR A 1 89 ? 12.602 9.075 -2.510 1.00 89.38 89 THR A O 1
ATOM 692 N N . GLY A 1 90 ? 12.551 6.882 -2.974 1.00 92.56 90 GLY A N 1
ATOM 693 C CA . GLY A 1 90 ? 12.486 7.047 -4.429 1.00 92.56 90 GLY A CA 1
ATOM 694 C C . GLY A 1 90 ? 11.451 6.169 -5.139 1.00 92.56 90 GLY A C 1
ATOM 695 O O . GLY A 1 90 ? 10.864 5.275 -4.531 1.00 92.56 90 GLY A O 1
ATOM 696 N N . PRO A 1 91 ? 11.250 6.384 -6.452 1.00 93.88 91 PRO A N 1
ATOM 697 C CA . PRO A 1 91 ? 10.233 5.703 -7.254 1.00 93.88 91 PRO A CA 1
ATOM 698 C C . PRO A 1 91 ? 10.501 4.205 -7.451 1.00 93.88 91 PRO A C 1
ATOM 700 O O . PRO A 1 91 ? 9.574 3.453 -7.736 1.00 93.88 91 PRO A O 1
ATOM 703 N N . GLY A 1 92 ? 11.751 3.756 -7.298 1.00 93.88 92 GLY A N 1
ATOM 704 C CA . GLY A 1 92 ? 12.107 2.338 -7.267 1.00 93.88 92 GLY A CA 1
ATOM 705 C C . GLY A 1 92 ? 11.947 1.685 -5.891 1.00 93.88 92 GLY A C 1
ATOM 706 O O . GLY A 1 92 ? 11.985 0.461 -5.806 1.00 93.88 92 GLY A O 1
ATOM 707 N N . GLN A 1 93 ? 11.763 2.461 -4.820 1.00 94.50 93 GLN A N 1
ATOM 708 C CA . GLN A 1 93 ? 11.731 1.922 -3.464 1.00 94.50 93 GLN A CA 1
ATOM 709 C C . GLN A 1 93 ? 10.299 1.698 -2.989 1.00 94.50 93 GLN A C 1
ATOM 711 O O . GLN A 1 93 ? 9.665 2.625 -2.486 1.00 94.50 93 GLN A O 1
ATOM 716 N N . LEU A 1 94 ? 9.795 0.477 -3.163 1.00 94.19 94 LEU A N 1
ATOM 717 C CA . LEU A 1 94 ? 8.402 0.113 -2.912 1.00 94.19 94 LEU A CA 1
ATOM 718 C C . LEU A 1 94 ? 8.317 -1.076 -1.952 1.00 94.19 94 LEU A C 1
ATOM 720 O O . LEU A 1 94 ? 8.800 -2.166 -2.264 1.00 94.19 94 LEU A O 1
ATOM 724 N N . GLY A 1 95 ? 7.639 -0.870 -0.827 1.00 93.81 95 GLY A N 1
ATOM 725 C CA . GLY A 1 95 ? 7.175 -1.921 0.067 1.00 93.81 95 GLY A CA 1
ATOM 726 C C . GLY A 1 95 ? 5.710 -2.275 -0.201 1.00 93.81 95 GLY A C 1
ATOM 727 O O . GLY A 1 95 ? 4.869 -1.400 -0.433 1.00 93.81 95 GLY A O 1
ATOM 728 N N . ILE A 1 96 ? 5.403 -3.568 -0.158 1.00 94.00 96 ILE A N 1
ATOM 729 C CA . ILE A 1 96 ? 4.050 -4.126 -0.165 1.00 94.00 96 ILE A CA 1
ATOM 730 C C . ILE A 1 96 ? 3.930 -4.997 1.080 1.00 94.00 96 ILE A C 1
ATOM 732 O O . ILE A 1 96 ? 4.796 -5.833 1.344 1.00 94.00 96 ILE A O 1
ATOM 736 N N . PHE A 1 97 ? 2.854 -4.812 1.829 1.00 92.19 97 PHE A N 1
ATOM 737 C CA . PHE A 1 97 ? 2.616 -5.453 3.114 1.00 92.19 97 PHE A CA 1
ATOM 738 C C . PHE A 1 97 ? 1.186 -5.967 3.180 1.00 92.19 97 PHE A C 1
ATOM 740 O O . PHE A 1 97 ? 0.316 -5.500 2.441 1.00 92.19 97 PHE A O 1
ATOM 747 N N . ASP A 1 98 ? 0.931 -6.902 4.084 1.00 92.69 98 ASP A N 1
ATOM 748 C CA . ASP A 1 98 ? -0.402 -7.418 4.324 1.00 92.69 98 ASP A CA 1
ATOM 749 C C . ASP A 1 98 ? -0.721 -7.598 5.807 1.00 92.69 98 ASP A C 1
ATOM 751 O O . ASP A 1 98 ? 0.177 -7.712 6.634 1.00 92.69 98 ASP A O 1
ATOM 755 N N . ALA A 1 99 ? -2.007 -7.604 6.145 1.00 89.25 99 ALA A N 1
ATOM 756 C CA . ALA A 1 99 ? -2.481 -7.806 7.509 1.00 89.25 99 ALA A CA 1
ATOM 757 C C . ALA A 1 99 ? -3.850 -8.503 7.540 1.00 89.25 99 ALA A C 1
ATOM 759 O O . ALA A 1 99 ? -4.640 -8.351 6.599 1.00 89.25 99 ALA A O 1
ATOM 760 N N . PRO A 1 100 ? -4.171 -9.245 8.619 1.00 90.19 100 PRO A N 1
ATOM 761 C CA . PRO A 1 100 ? -5.508 -9.810 8.810 1.00 90.19 100 PRO A CA 1
ATOM 762 C C . PRO A 1 100 ? -6.541 -8.727 9.136 1.00 90.19 100 PRO A C 1
ATOM 764 O O . PRO A 1 100 ? -7.690 -8.828 8.718 1.00 90.19 100 PRO A O 1
ATOM 767 N N . GLU A 1 101 ? -6.111 -7.683 9.842 1.00 92.25 101 GLU A N 1
ATOM 768 C CA . GLU A 1 101 ? -6.941 -6.584 10.326 1.00 92.25 101 GLU A CA 1
ATOM 769 C C . GLU A 1 101 ? -6.371 -5.242 9.846 1.00 92.25 101 GLU A C 1
ATOM 771 O O . GLU A 1 101 ? -5.163 -5.135 9.611 1.00 92.25 101 GLU A O 1
ATOM 776 N N . PRO A 1 102 ? -7.184 -4.174 9.740 1.00 91.31 102 PRO A N 1
ATOM 777 C CA . PRO A 1 102 ? -6.710 -2.885 9.232 1.00 91.31 102 PRO A CA 1
ATOM 778 C C . PRO A 1 102 ? -5.705 -2.199 10.172 1.00 91.31 102 PRO A C 1
ATOM 780 O O . PRO A 1 102 ? -5.034 -1.252 9.767 1.00 91.31 102 PRO A O 1
ATOM 783 N N . TRP A 1 103 ? -5.589 -2.665 11.420 1.00 91.50 103 TRP A N 1
ATOM 784 C CA . TRP A 1 103 ? -4.582 -2.223 12.387 1.00 91.50 103 TRP A CA 1
ATOM 785 C C . TRP A 1 103 ? -3.369 -3.164 12.504 1.00 91.50 103 TRP A C 1
ATOM 787 O O . TRP A 1 103 ? -2.530 -2.964 13.381 1.00 91.50 103 TRP A O 1
ATOM 797 N N . GLY A 1 104 ? -3.253 -4.178 11.643 1.00 89.44 104 GLY A N 1
ATOM 798 C CA . GLY A 1 104 ? -2.162 -5.151 11.682 1.00 89.44 104 GLY A CA 1
ATOM 799 C C . GLY A 1 104 ? -2.494 -6.442 12.454 1.00 89.44 104 GLY A C 1
ATOM 800 O O . GLY A 1 104 ? -3.657 -6.713 12.740 1.00 89.44 104 GLY A O 1
ATOM 801 N N . PRO A 1 105 ? -1.487 -7.262 12.806 1.00 90.25 105 PRO A N 1
ATOM 802 C CA . PRO A 1 105 ? -0.066 -7.043 12.540 1.00 90.25 105 PRO A CA 1
ATOM 803 C C . PRO A 1 105 ? 0.234 -7.073 11.038 1.00 90.25 105 PRO A C 1
ATOM 805 O O . PRO A 1 105 ? -0.307 -7.903 10.312 1.00 90.25 105 PRO A O 1
ATOM 808 N N . TRP A 1 106 ? 1.085 -6.151 10.585 1.00 90.31 106 TRP A N 1
ATOM 809 C CA . TRP A 1 106 ? 1.515 -6.085 9.190 1.00 90.31 106 TRP A CA 1
ATOM 810 C C . TRP A 1 106 ? 2.725 -6.983 8.947 1.00 90.31 106 TRP A C 1
ATOM 812 O O . TRP A 1 106 ? 3.683 -6.971 9.722 1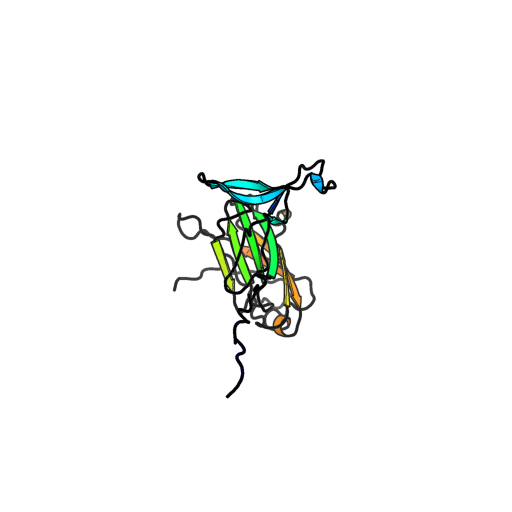.00 90.31 106 TRP A O 1
ATOM 822 N N . THR A 1 107 ? 2.693 -7.724 7.848 1.00 88.19 107 THR A N 1
ATOM 823 C CA . THR A 1 107 ? 3.774 -8.579 7.358 1.00 88.19 107 THR A CA 1
ATOM 824 C C . THR A 1 107 ? 4.229 -8.127 5.981 1.00 88.19 107 THR A C 1
ATOM 826 O O . THR A 1 107 ? 3.433 -7.649 5.179 1.00 88.19 107 THR A O 1
ATOM 829 N N . THR A 1 108 ? 5.524 -8.253 5.694 1.00 90.19 108 THR A N 1
ATOM 830 C CA . THR A 1 108 ? 6.067 -7.896 4.380 1.00 90.19 108 THR A CA 1
ATOM 831 C C . THR A 1 108 ? 5.668 -8.932 3.341 1.00 90.19 108 THR A C 1
ATOM 833 O O . THR A 1 108 ? 5.946 -10.119 3.505 1.00 90.19 108 THR A O 1
ATOM 836 N N . VAL A 1 109 ? 5.077 -8.447 2.252 1.00 88.81 109 VAL A N 1
ATOM 837 C CA . VAL A 1 109 ? 4.730 -9.229 1.066 1.00 88.81 109 VAL A CA 1
ATOM 838 C C . VAL A 1 109 ? 5.845 -9.158 0.037 1.00 88.81 109 VAL A C 1
ATOM 840 O O . VAL A 1 109 ? 6.341 -10.166 -0.458 1.00 88.81 109 VAL A O 1
ATOM 843 N N . ALA A 1 110 ? 6.250 -7.942 -0.304 1.00 89.06 110 ALA A N 1
ATOM 844 C CA . ALA A 1 110 ? 7.345 -7.694 -1.222 1.00 89.06 110 ALA A CA 1
ATOM 845 C C . ALA A 1 110 ? 8.051 -6.407 -0.826 1.00 89.06 110 ALA A C 1
ATOM 847 O O . ALA A 1 110 ? 7.434 -5.491 -0.285 1.00 89.06 110 ALA A O 1
ATOM 848 N N . TYR A 1 111 ? 9.343 -6.342 -1.108 1.00 92.38 111 TYR A N 1
ATOM 849 C CA . TYR A 1 111 ? 10.141 -5.175 -0.793 1.00 92.38 111 TYR A CA 1
ATOM 850 C C . TYR A 1 111 ? 11.179 -4.961 -1.878 1.00 92.38 111 TYR A C 1
ATOM 852 O O . TYR A 1 111 ? 11.902 -5.887 -2.246 1.00 92.38 111 TYR A O 1
ATOM 860 N N . TYR A 1 112 ? 11.233 -3.745 -2.401 1.00 93.06 112 TYR A N 1
ATOM 861 C CA . TYR A 1 112 ? 12.046 -3.419 -3.557 1.00 93.06 112 TYR A CA 1
ATOM 862 C C . TYR A 1 112 ? 12.864 -2.168 -3.305 1.00 93.06 112 TYR A C 1
ATOM 864 O O . TYR A 1 112 ? 12.317 -1.168 -2.858 1.00 93.06 112 TYR A O 1
ATOM 872 N N . ASP A 1 113 ? 14.138 -2.204 -3.696 1.00 92.44 113 ASP A N 1
ATOM 873 C CA . ASP A 1 113 ? 14.988 -1.010 -3.787 1.00 92.44 113 ASP A CA 1
ATOM 874 C C . ASP A 1 113 ? 14.999 -0.389 -5.193 1.00 92.44 113 ASP A C 1
ATOM 876 O O . ASP A 1 113 ? 15.328 0.783 -5.365 1.00 92.44 113 ASP A O 1
ATOM 880 N N . SER A 1 114 ? 14.666 -1.178 -6.219 1.00 92.62 114 SER A N 1
ATOM 881 C CA . SER A 1 114 ? 14.746 -0.792 -7.637 1.00 92.62 114 SER A CA 1
ATOM 882 C C . SER A 1 114 ? 13.589 -1.365 -8.463 1.00 92.62 114 SER A C 1
ATOM 884 O O . SER A 1 114 ? 13.760 -1.927 -9.546 1.00 92.62 114 SER A O 1
ATOM 886 N N . TRP A 1 115 ? 12.370 -1.239 -7.944 1.00 93.25 115 TRP A N 1
ATOM 887 C CA . TRP A 1 115 ? 11.148 -1.659 -8.618 1.00 93.25 115 TRP A CA 1
ATOM 888 C C . TRP A 1 115 ? 11.047 -1.065 -10.031 1.00 93.25 115 TRP A C 1
ATOM 890 O O . TRP A 1 115 ? 11.243 0.132 -10.243 1.00 93.25 115 TRP A O 1
ATOM 900 N N . GLY A 1 116 ? 10.809 -1.923 -11.028 1.00 90.31 116 GLY A N 1
ATOM 901 C CA . GLY A 1 116 ? 10.796 -1.530 -12.440 1.00 90.31 116 GLY A CA 1
ATOM 902 C C . GLY A 1 116 ? 12.125 -0.967 -12.961 1.00 90.31 116 GLY A C 1
ATOM 903 O O . GLY A 1 116 ? 12.116 -0.229 -13.945 1.00 90.31 116 GLY A O 1
ATOM 904 N N . ASN A 1 117 ? 13.256 -1.268 -12.311 1.00 93.81 117 ASN A N 1
ATOM 905 C CA . ASN A 1 117 ? 14.566 -0.663 -12.577 1.00 93.81 117 ASN A CA 1
ATOM 906 C C . ASN A 1 117 ? 14.557 0.878 -12.486 1.00 93.81 117 ASN A C 1
ATOM 908 O O . ASN A 1 117 ? 15.348 1.556 -13.151 1.00 93.81 117 ASN A O 1
ATOM 912 N N . MET A 1 118 ? 13.640 1.440 -11.693 1.00 94.62 118 MET A N 1
ATOM 913 C CA . MET A 1 118 ? 13.590 2.872 -11.409 1.00 94.62 118 MET A CA 1
ATOM 914 C C . MET A 1 118 ? 14.628 3.254 -10.348 1.00 94.62 118 MET A C 1
ATOM 916 O O . MET A 1 118 ? 15.149 2.416 -9.613 1.00 94.62 118 MET A O 1
ATOM 920 N N . GLY A 1 119 ? 14.967 4.540 -10.302 1.00 95.06 119 GLY A N 1
ATOM 921 C CA . GLY A 1 119 ? 15.962 5.079 -9.380 1.00 95.06 119 GLY A CA 1
ATOM 922 C C . GLY A 1 119 ? 15.498 5.138 -7.922 1.00 95.06 119 GLY A C 1
ATOM 923 O O . GLY A 1 119 ? 14.312 5.062 -7.612 1.00 95.06 119 GLY A O 1
ATOM 924 N N . THR A 1 120 ? 16.464 5.341 -7.029 1.00 94.06 120 THR A N 1
ATOM 925 C CA . THR A 1 120 ? 16.273 5.467 -5.574 1.00 94.06 120 THR A CA 1
ATOM 926 C C . THR A 1 120 ? 16.105 6.912 -5.093 1.00 94.06 120 THR A C 1
ATOM 928 O O . THR A 1 120 ? 15.915 7.145 -3.906 1.00 94.06 120 THR A O 1
ATOM 931 N N . ALA A 1 121 ? 16.174 7.884 -6.003 1.00 91.38 121 ALA A N 1
ATOM 932 C CA . ALA A 1 121 ? 15.963 9.303 -5.734 1.00 91.38 121 ALA A CA 1
ATOM 933 C C . ALA A 1 121 ? 14.728 9.807 -6.491 1.00 91.38 121 ALA A C 1
ATOM 935 O O . ALA A 1 121 ? 14.338 9.196 -7.487 1.00 91.38 121 ALA A O 1
ATOM 936 N N . ASP A 1 122 ? 14.178 10.935 -6.038 1.00 93.19 122 ASP A N 1
ATOM 937 C CA . ASP A 1 122 ? 12.921 11.564 -6.471 1.00 93.19 122 ASP A CA 1
ATOM 938 C C . ASP A 1 122 ? 11.681 10.997 -5.771 1.00 93.19 122 ASP A C 1
ATOM 940 O O . ASP A 1 122 ? 11.716 10.853 -4.556 1.00 93.19 122 ASP A O 1
ATOM 944 N N . PHE A 1 123 ? 10.562 10.750 -6.463 1.00 91.81 123 PHE A N 1
ATOM 945 C CA . PHE A 1 123 ? 9.287 10.527 -5.775 1.00 91.81 123 PHE A CA 1
ATOM 946 C C . PHE A 1 123 ? 8.518 9.324 -6.309 1.00 91.81 123 PHE A C 1
ATOM 948 O O . PHE A 1 123 ? 8.149 9.266 -7.484 1.00 91.81 123 PHE A O 1
ATOM 955 N N . GLY A 1 124 ? 8.194 8.403 -5.403 1.00 91.25 124 GLY A N 1
ATOM 956 C CA . GLY A 1 124 ? 7.025 7.545 -5.548 1.00 91.25 124 GLY A CA 1
ATOM 957 C C . GLY A 1 124 ? 5.781 8.270 -5.037 1.00 91.25 124 GLY A C 1
ATOM 958 O O . GLY A 1 124 ? 5.807 8.830 -3.940 1.00 91.25 124 GLY A O 1
ATOM 959 N N . LEU A 1 125 ? 4.718 8.319 -5.844 1.00 90.31 125 LEU A N 1
ATOM 960 C CA . LEU A 1 125 ? 3.518 9.094 -5.517 1.00 90.31 125 LEU A CA 1
ATOM 961 C C . LEU A 1 125 ? 2.380 8.201 -5.042 1.00 90.31 125 LEU A C 1
ATOM 963 O O . LEU A 1 125 ? 1.862 8.419 -3.962 1.00 90.31 125 LEU A O 1
ATOM 967 N N . ASN A 1 126 ? 1.978 7.194 -5.805 1.00 90.56 126 ASN A N 1
ATOM 968 C CA . ASN A 1 126 ? 0.961 6.242 -5.360 1.00 90.56 126 ASN A CA 1
ATOM 969 C C . ASN A 1 126 ? 1.183 4.877 -6.004 1.00 90.56 126 ASN A C 1
ATOM 971 O O . ASN A 1 126 ? 1.703 4.807 -7.112 1.00 90.56 126 ASN A O 1
ATOM 975 N N . CYS A 1 127 ? 0.795 3.804 -5.319 1.00 91.75 127 CYS A N 1
ATOM 976 C CA . CYS A 1 127 ? 0.563 2.492 -5.925 1.00 91.75 127 CYS A CA 1
ATOM 977 C C . CYS A 1 127 ? -0.669 1.903 -5.258 1.00 91.75 127 CYS A C 1
ATOM 979 O O . CYS A 1 127 ? -0.611 1.446 -4.121 1.00 91.75 127 CYS A O 1
ATOM 981 N N . ASP A 1 128 ? -1.789 1.945 -5.960 1.00 92.50 128 ASP A N 1
ATOM 982 C CA . ASP A 1 128 ? -3.083 1.538 -5.436 1.00 92.50 128 ASP A CA 1
ATOM 983 C C . ASP A 1 128 ? -3.565 0.303 -6.183 1.00 92.50 128 ASP A C 1
ATOM 985 O O . ASP A 1 128 ? -3.428 0.222 -7.402 1.00 92.50 128 ASP A O 1
ATOM 989 N N . PHE A 1 129 ? -4.179 -0.639 -5.470 1.00 94.12 129 PHE A N 1
ATOM 990 C CA . PHE A 1 129 ? -4.825 -1.812 -6.056 1.00 94.12 129 PHE A CA 1
ATOM 991 C C . PHE A 1 129 ? -6.350 -1.647 -5.977 1.00 94.12 129 PHE A C 1
ATOM 993 O O . PHE A 1 129 ? -6.941 -1.986 -4.951 1.00 94.12 129 PHE A O 1
ATOM 1000 N N . PRO A 1 130 ? -7.039 -1.129 -7.013 1.00 94.69 130 PRO A N 1
ATOM 1001 C CA . PRO A 1 130 ? -8.488 -0.984 -6.965 1.00 94.69 130 PRO A CA 1
ATOM 1002 C C . PRO A 1 130 ? -9.165 -2.342 -6.763 1.00 94.69 130 PRO A C 1
ATOM 1004 O O . PRO A 1 130 ? -9.010 -3.246 -7.582 1.00 94.69 130 PRO A O 1
ATOM 1007 N N . GLN A 1 131 ? -9.979 -2.477 -5.713 1.00 94.81 131 GLN A N 1
ATOM 1008 C CA . GLN A 1 131 ? -10.635 -3.749 -5.382 1.00 94.81 131 GLN A CA 1
ATOM 1009 C C . GLN A 1 131 ? -11.488 -4.297 -6.541 1.00 94.81 131 GLN A C 1
ATOM 1011 O O . GLN A 1 131 ? -11.557 -5.502 -6.753 1.00 94.81 131 GLN A O 1
ATOM 1016 N N . LYS A 1 132 ? -12.097 -3.413 -7.347 1.00 95.62 132 LYS A N 1
ATOM 1017 C CA . LYS A 1 132 ? -12.887 -3.796 -8.534 1.00 95.62 132 LYS A CA 1
ATOM 1018 C C . LYS A 1 132 ? -12.070 -4.475 -9.633 1.00 95.62 132 LYS A C 1
ATOM 1020 O O . LYS A 1 132 ? -12.661 -5.051 -10.540 1.00 95.62 132 LYS A O 1
ATOM 1025 N N . TRP A 1 133 ? -10.749 -4.342 -9.602 1.00 94.94 133 TRP A N 1
ATOM 1026 C CA . TRP A 1 133 ? -9.846 -4.947 -10.574 1.00 94.94 133 TRP A CA 1
ATOM 1027 C C . TRP A 1 133 ? -9.165 -6.187 -10.001 1.00 94.94 133 TRP A C 1
ATOM 1029 O O . TRP A 1 133 ? -8.298 -6.737 -10.650 1.00 94.94 133 TRP A O 1
ATOM 1039 N N . MET A 1 134 ? -9.534 -6.660 -8.812 1.00 94.88 134 MET A N 1
ATOM 1040 C CA . MET A 1 134 ? -9.027 -7.932 -8.300 1.00 94.88 134 MET A CA 1
ATOM 1041 C C . MET A 1 134 ? -9.781 -9.103 -8.942 1.00 94.88 134 MET A C 1
ATOM 1043 O O . MET A 1 134 ? -10.990 -9.029 -9.174 1.00 94.88 134 MET A O 1
ATOM 1047 N N . GLY A 1 135 ? -9.068 -10.195 -9.216 1.00 93.38 135 GLY A N 1
ATOM 1048 C CA . GLY A 1 135 ? -9.677 -11.480 -9.541 1.00 93.38 135 GLY A CA 1
ATOM 1049 C C . GLY A 1 135 ? -10.560 -11.966 -8.391 1.00 93.38 135 GLY A C 1
ATOM 1050 O O . GLY A 1 135 ? -10.370 -11.580 -7.238 1.00 93.38 135 GLY A O 1
ATOM 1051 N N . THR A 1 136 ? -11.533 -12.825 -8.690 1.00 94.50 136 THR A N 1
ATOM 1052 C CA . THR A 1 136 ? -12.457 -13.367 -7.679 1.00 94.50 136 THR A CA 1
ATOM 1053 C C . THR A 1 136 ? -11.745 -14.187 -6.603 1.00 94.50 136 THR A C 1
ATOM 1055 O O . THR A 1 136 ? -12.193 -14.213 -5.461 1.00 94.50 136 THR A O 1
ATOM 1058 N N . ASP A 1 137 ? -10.628 -14.821 -6.957 1.00 91.94 137 ASP A N 1
ATOM 1059 C CA . ASP A 1 137 ? -9.730 -15.532 -6.044 1.00 91.94 137 ASP A CA 1
ATOM 1060 C C . ASP A 1 137 ? -8.817 -14.596 -5.232 1.00 91.94 137 ASP A C 1
ATOM 1062 O O . ASP A 1 137 ? -8.153 -15.033 -4.297 1.00 91.94 137 ASP A O 1
ATOM 1066 N N . GLY A 1 138 ? -8.773 -13.305 -5.571 1.00 91.25 138 GLY A N 1
ATOM 1067 C CA . GLY A 1 138 ? -7.873 -12.325 -4.969 1.00 91.25 138 GLY A CA 1
ATOM 1068 C C . GLY A 1 138 ? -6.399 -12.515 -5.331 1.00 91.25 138 GLY A C 1
ATOM 1069 O O . GLY A 1 138 ? -5.569 -11.729 -4.879 1.00 91.25 138 GLY A O 1
ATOM 1070 N N . LEU A 1 139 ? -6.045 -13.516 -6.139 1.00 91.06 139 LEU A N 1
ATOM 1071 C CA . LEU A 1 139 ? -4.652 -13.838 -6.452 1.00 91.06 139 LEU A CA 1
ATOM 1072 C C . LEU A 1 139 ? -4.124 -13.007 -7.613 1.00 91.06 139 LEU A C 1
ATOM 1074 O O . LEU A 1 139 ? -2.924 -12.786 -7.705 1.00 91.06 139 LEU A O 1
ATOM 1078 N N . THR A 1 140 ? -4.998 -12.506 -8.482 1.00 93.75 140 THR A N 1
ATOM 1079 C CA . THR A 1 140 ? -4.617 -11.542 -9.519 1.00 93.75 140 THR A CA 1
ATOM 1080 C C . THR A 1 140 ? -5.118 -10.150 -9.157 1.00 93.75 140 THR A C 1
ATOM 1082 O O . THR A 1 140 ? -6.302 -9.962 -8.895 1.00 93.75 140 THR A O 1
ATOM 1085 N N . MET A 1 141 ? -4.232 -9.157 -9.180 1.00 93.94 141 MET A N 1
ATOM 1086 C CA . MET A 1 141 ? -4.559 -7.751 -8.925 1.00 93.94 141 MET A CA 1
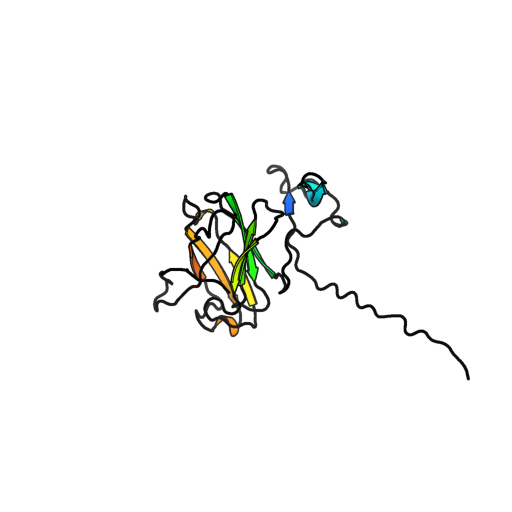ATOM 1087 C C . MET A 1 141 ? -3.867 -6.853 -9.955 1.00 93.94 141 MET A C 1
ATOM 1089 O O . MET A 1 141 ? -2.931 -7.277 -10.630 1.00 93.94 141 MET A O 1
ATOM 1093 N N . TRP A 1 142 ? -4.291 -5.596 -10.067 1.00 92.94 142 TRP A N 1
ATOM 1094 C CA . TRP A 1 142 ? -3.633 -4.599 -10.912 1.00 92.94 142 TRP A CA 1
ATOM 1095 C C . TRP A 1 142 ? -3.333 -3.353 -10.077 1.00 92.94 142 TRP A C 1
ATOM 1097 O O . TRP A 1 142 ? -4.267 -2.768 -9.529 1.00 92.94 142 TRP A O 1
ATOM 1107 N N . CYS A 1 143 ? -2.056 -2.966 -9.962 1.00 92.75 143 CYS A N 1
ATOM 1108 C CA . CYS A 1 143 ? -1.671 -1.698 -9.334 1.00 92.75 143 CYS A CA 1
ATOM 1109 C C . CYS A 1 143 ? -1.686 -0.580 -10.378 1.00 92.75 143 CYS A C 1
ATOM 1111 O O . CYS A 1 143 ? -1.070 -0.694 -11.442 1.00 92.75 143 CYS A O 1
ATOM 1113 N N . VAL A 1 144 ? -2.387 0.500 -10.045 1.00 93.38 144 VAL A N 1
ATOM 1114 C CA . VAL A 1 144 ? -2.273 1.803 -10.701 1.00 93.38 144 VAL A CA 1
ATOM 1115 C C . VAL A 1 144 ? -1.260 2.612 -9.919 1.00 93.38 144 VAL A C 1
ATOM 1117 O O . VAL A 1 144 ? -1.404 2.756 -8.706 1.00 93.38 144 VAL A O 1
ATOM 1120 N N . PHE A 1 145 ? -0.255 3.154 -10.599 1.00 92.56 145 PHE A N 1
ATOM 1121 C CA . PHE A 1 145 ? 0.784 3.916 -9.920 1.00 92.56 145 PHE A CA 1
ATOM 1122 C C . PHE A 1 145 ? 1.251 5.138 -10.696 1.00 92.56 145 PHE A C 1
ATOM 1124 O O . PHE A 1 145 ? 1.186 5.205 -11.928 1.00 92.56 145 PHE A O 1
ATOM 1131 N N . SER A 1 146 ? 1.778 6.088 -9.935 1.00 92.62 146 SER A N 1
ATOM 1132 C CA . SER A 1 146 ? 2.416 7.296 -10.426 1.00 92.62 146 SER A CA 1
ATOM 1133 C C . SER A 1 146 ? 3.729 7.526 -9.689 1.00 92.62 146 SER A C 1
ATOM 1135 O O . SER A 1 146 ? 3.868 7.262 -8.491 1.00 92.62 146 SER A O 1
ATOM 1137 N N . VAL A 1 147 ? 4.709 8.005 -10.443 1.00 94.31 147 VAL A N 1
ATOM 1138 C CA . VAL A 1 147 ? 6.085 8.249 -10.018 1.00 94.31 147 VAL A CA 1
ATOM 1139 C C . VAL A 1 147 ? 6.601 9.486 -10.750 1.00 94.31 147 VAL A C 1
ATOM 1141 O O . VAL A 1 147 ? 6.207 9.761 -11.887 1.00 94.31 147 VAL A O 1
ATOM 1144 N N . TYR A 1 148 ? 7.498 10.233 -10.115 1.00 95.69 148 TYR A N 1
ATOM 1145 C CA . TYR A 1 148 ? 8.005 11.498 -10.638 1.00 95.69 148 TYR A CA 1
ATOM 1146 C C . TYR A 1 148 ? 9.522 11.612 -10.481 1.00 95.69 148 TYR A C 1
ATOM 1148 O O . TYR A 1 148 ? 10.102 11.078 -9.536 1.00 95.69 148 TYR A O 1
ATOM 1156 N N . GLY A 1 149 ? 10.148 12.349 -11.402 1.00 96.50 149 GLY A N 1
ATOM 1157 C CA . GLY A 1 149 ? 11.568 12.693 -11.375 1.00 96.50 149 GLY A CA 1
ATOM 1158 C C . GLY A 1 149 ? 12.444 11.865 -12.314 1.00 96.50 149 GLY A C 1
ATOM 1159 O O . GLY A 1 149 ? 11.973 11.011 -13.068 1.00 96.50 149 GLY A O 1
ATOM 1160 N N . ASP A 1 150 ? 13.744 12.137 -12.289 1.00 97.62 150 ASP A N 1
ATOM 1161 C CA . ASP A 1 150 ? 14.721 11.482 -13.160 1.00 97.62 150 ASP A CA 1
ATOM 1162 C C . ASP A 1 150 ? 14.931 10.011 -12.786 1.00 97.62 150 ASP A C 1
ATOM 1164 O O . ASP A 1 150 ? 15.150 9.172 -13.663 1.00 97.62 150 ASP A O 1
ATOM 1168 N N . GLY A 1 151 ? 14.782 9.662 -11.506 1.00 96.00 151 GLY A N 1
ATOM 1169 C CA . GLY A 1 151 ? 14.701 8.283 -11.040 1.00 96.00 151 GLY A CA 1
ATOM 1170 C C . GLY A 1 151 ? 13.553 7.520 -11.701 1.00 96.00 151 GLY A C 1
ATOM 1171 O O . GLY A 1 151 ? 13.740 6.370 -12.096 1.00 96.00 151 GLY A O 1
ATOM 1172 N N . ALA A 1 152 ? 12.405 8.168 -11.906 1.00 95.69 152 ALA A N 1
ATOM 1173 C CA . ALA A 1 152 ? 11.240 7.563 -12.548 1.00 95.69 152 ALA A CA 1
ATOM 1174 C C . ALA A 1 152 ? 11.408 7.395 -14.068 1.00 95.69 152 ALA A C 1
ATOM 1176 O O . ALA A 1 152 ? 10.728 6.567 -14.667 1.00 95.69 152 ALA A O 1
ATOM 1177 N N . LYS A 1 153 ? 12.325 8.133 -14.710 1.00 96.31 153 LYS A N 1
ATOM 1178 C CA . LYS A 1 153 ? 12.637 7.983 -16.147 1.00 96.31 153 LYS A CA 1
ATOM 1179 C C . LYS A 1 153 ? 13.505 6.757 -16.451 1.00 96.31 153 LYS A C 1
ATOM 1181 O O . LYS A 1 153 ? 13.627 6.353 -17.607 1.00 96.31 153 LYS A O 1
ATOM 1186 N N . LYS A 1 154 ? 14.113 6.153 -15.427 1.00 94.06 154 LYS A N 1
ATOM 1187 C CA . LYS A 1 154 ? 14.915 4.929 -15.554 1.00 94.06 154 LYS A CA 1
ATOM 1188 C C . LYS A 1 154 ? 14.019 3.693 -15.678 1.00 94.06 154 LYS A C 1
ATOM 1190 O O . LYS A 1 154 ? 12.858 3.705 -15.272 1.00 94.06 154 LYS A O 1
ATOM 1195 N N . GLY A 1 155 ? 14.564 2.618 -16.245 1.00 93.31 155 GLY A N 1
ATOM 1196 C CA . GLY A 1 155 ? 13.886 1.323 -16.304 1.00 93.31 155 GLY A CA 1
ATOM 1197 C C . GLY A 1 155 ? 12.597 1.349 -17.127 1.00 93.31 155 GLY A C 1
ATOM 1198 O O . GLY A 1 155 ? 12.630 1.617 -18.327 1.00 93.31 155 GLY A O 1
ATOM 1199 N N . ILE A 1 156 ? 11.457 1.082 -16.487 1.00 89.12 156 ILE A N 1
ATOM 1200 C CA . ILE A 1 156 ? 10.120 1.158 -17.108 1.00 89.12 156 ILE A CA 1
ATOM 1201 C C . ILE A 1 156 ? 9.718 2.588 -17.535 1.00 89.12 156 ILE A C 1
ATOM 1203 O O . ILE A 1 156 ? 8.680 2.787 -18.177 1.00 89.12 156 ILE A O 1
ATOM 1207 N N . ASN A 1 157 ? 10.542 3.591 -17.199 1.00 93.44 157 ASN A N 1
ATOM 1208 C CA . ASN A 1 157 ? 10.363 4.996 -17.555 1.00 93.44 157 ASN A CA 1
ATOM 1209 C C . ASN A 1 157 ? 9.006 5.543 -17.078 1.00 93.44 157 ASN A C 1
ATOM 1211 O O . ASN A 1 157 ? 8.321 6.191 -17.850 1.00 93.44 157 ASN A O 1
ATOM 1215 N N . GLY A 1 158 ? 8.571 5.232 -15.852 1.00 92.19 158 GLY A N 1
ATOM 1216 C CA . GLY A 1 158 ? 7.230 5.493 -15.301 1.00 92.19 158 GLY A CA 1
ATOM 1217 C C . GLY A 1 158 ? 6.820 6.963 -15.102 1.00 92.19 158 GLY A C 1
ATOM 1218 O O . GLY A 1 158 ? 5.687 7.214 -14.699 1.00 92.19 158 GLY A O 1
ATOM 1219 N N . HIS A 1 159 ? 7.711 7.920 -15.359 1.00 95.56 159 HIS A N 1
ATOM 1220 C CA . HIS A 1 159 ? 7.510 9.349 -15.090 1.00 95.56 159 HIS A CA 1
ATOM 1221 C C . HIS A 1 159 ? 6.242 9.938 -15.741 1.00 95.56 159 HIS A C 1
ATOM 1223 O O . HIS A 1 159 ? 6.074 9.836 -16.957 1.00 95.56 159 HIS A O 1
ATOM 1229 N N . ASP A 1 160 ? 5.395 10.584 -14.925 1.00 92.31 160 ASP A N 1
ATOM 1230 C CA . ASP A 1 160 ? 4.251 11.423 -15.337 1.00 92.31 160 ASP A CA 1
ATOM 1231 C C . ASP A 1 160 ? 3.338 10.811 -16.405 1.00 92.31 160 ASP A C 1
ATOM 1233 O O . ASP A 1 160 ? 2.951 11.436 -17.395 1.00 92.31 160 ASP A O 1
ATOM 1237 N N . LYS A 1 161 ? 2.951 9.555 -16.183 1.00 89.44 161 LYS A N 1
ATOM 1238 C CA . LYS A 1 161 ? 1.985 8.857 -17.028 1.00 89.44 161 LYS A CA 1
ATOM 1239 C C . LYS A 1 161 ? 1.106 7.915 -16.226 1.00 89.44 161 LYS A C 1
ATOM 1241 O O . LYS A 1 161 ? 1.410 7.550 -15.094 1.00 89.44 161 LYS A O 1
ATOM 1246 N N . PHE A 1 162 ? 0.007 7.502 -16.847 1.00 86.62 162 PHE A N 1
ATOM 1247 C CA . PHE A 1 162 ? -0.808 6.416 -16.327 1.00 86.62 162 PHE A CA 1
ATOM 1248 C C . PHE A 1 162 ? -0.017 5.109 -16.427 1.00 86.62 162 PHE A C 1
ATOM 1250 O O . PHE A 1 162 ? 0.215 4.612 -17.531 1.00 86.62 162 PHE A O 1
ATOM 1257 N N . ASN A 1 163 ? 0.399 4.561 -15.285 1.00 92.12 1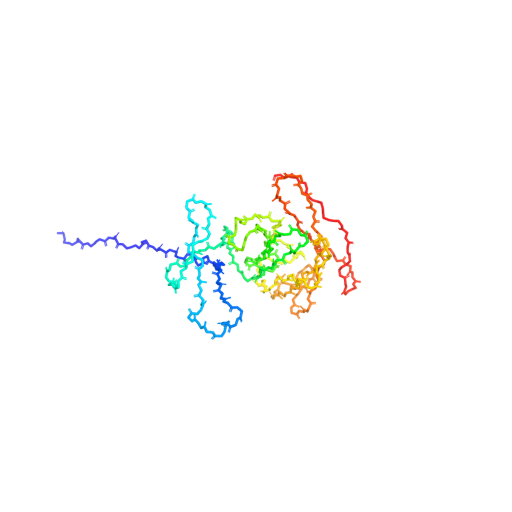63 ASN A N 1
ATOM 1258 C CA . ASN A 1 163 ? 1.055 3.263 -15.237 1.00 92.12 163 ASN A CA 1
ATOM 1259 C C . ASN A 1 163 ? 0.134 2.211 -14.621 1.00 92.12 163 ASN A C 1
ATOM 1261 O O . ASN A 1 163 ? -0.564 2.463 -13.637 1.00 92.12 163 ASN A O 1
ATOM 1265 N N . LEU A 1 164 ? 0.175 1.014 -15.202 1.00 90.94 164 LEU A N 1
ATOM 1266 C CA . LEU A 1 164 ? -0.597 -0.141 -14.773 1.00 90.94 164 LEU A CA 1
ATOM 1267 C C . LEU A 1 164 ? 0.308 -1.370 -14.759 1.00 90.94 164 LEU A C 1
ATOM 1269 O O . LEU A 1 164 ? 0.991 -1.650 -15.745 1.00 90.94 164 LEU A O 1
ATOM 1273 N N . VAL A 1 165 ? 0.281 -2.123 -13.666 1.00 90.94 165 VAL A N 1
ATOM 1274 C CA . VAL A 1 165 ? 1.042 -3.369 -13.520 1.00 90.94 165 VAL A CA 1
ATOM 1275 C C . VAL A 1 165 ? 0.157 -4.467 -12.951 1.00 90.94 165 VAL A C 1
ATOM 1277 O O . VAL A 1 165 ? -0.535 -4.271 -11.954 1.00 90.94 165 VAL A O 1
ATOM 1280 N N . LYS A 1 166 ? 0.175 -5.639 -13.588 1.00 90.94 166 LYS A N 1
ATOM 1281 C CA . LYS A 1 166 ? -0.471 -6.839 -13.055 1.00 90.94 166 LYS A CA 1
ATOM 1282 C C . LYS A 1 166 ? 0.400 -7.412 -11.936 1.00 90.94 166 LYS A C 1
ATOM 1284 O O . LYS A 1 166 ? 1.569 -7.706 -12.159 1.00 90.94 166 LYS A O 1
ATOM 1289 N N . ALA A 1 167 ? -0.185 -7.618 -10.765 1.00 87.81 167 ALA A N 1
ATOM 1290 C CA . ALA A 1 167 ? 0.398 -8.380 -9.673 1.00 87.81 167 ALA A CA 1
ATOM 1291 C C . ALA A 1 167 ? -0.280 -9.751 -9.584 1.00 87.81 167 ALA A C 1
ATOM 1293 O O . ALA A 1 167 ? -1.481 -9.893 -9.818 1.00 87.81 167 ALA A O 1
ATOM 1294 N N . THR A 1 168 ? 0.496 -10.777 -9.254 1.00 88.44 168 THR A N 1
ATOM 1295 C CA . THR A 1 168 ? -0.018 -12.111 -8.935 1.00 88.44 168 THR A CA 1
ATOM 1296 C C . THR A 1 168 ? 0.534 -12.515 -7.579 1.00 88.44 168 THR A C 1
ATOM 1298 O O . THR A 1 168 ? 1.736 -12.387 -7.356 1.00 88.44 168 THR A O 1
ATOM 1301 N N . LEU A 1 169 ? -0.350 -12.943 -6.684 1.00 85.56 169 LEU A N 1
ATOM 1302 C CA . LEU A 1 169 ? -0.019 -13.433 -5.357 1.00 85.56 169 LEU A CA 1
ATOM 1303 C C . LEU A 1 169 ? 0.060 -14.956 -5.383 1.00 85.56 169 LEU A C 1
ATOM 1305 O O . LEU A 1 169 ? -0.786 -15.630 -5.970 1.00 85.56 169 LEU A O 1
ATOM 1309 N N . SER A 1 170 ? 1.058 -15.493 -4.696 1.00 79.62 170 SER A N 1
ATOM 1310 C CA . SER A 1 170 ? 1.204 -16.925 -4.455 1.00 79.62 170 SER A CA 1
ATOM 1311 C C . SER A 1 170 ? 1.436 -17.179 -2.974 1.00 79.62 170 SER A C 1
ATOM 1313 O O . SER A 1 170 ? 2.149 -16.419 -2.317 1.00 79.62 170 SER A O 1
ATOM 1315 N N . TYR A 1 171 ? 0.867 -18.268 -2.464 1.00 68.69 171 TYR A N 1
ATOM 1316 C CA . TYR A 1 171 ? 1.143 -18.730 -1.111 1.00 68.69 171 TYR A CA 1
ATOM 1317 C C . TYR A 1 171 ? 2.585 -19.213 -0.987 1.00 68.69 171 TYR A C 1
ATOM 1319 O O . TYR A 1 171 ? 3.064 -19.984 -1.820 1.00 68.69 171 TYR A O 1
ATOM 1327 N N . VAL A 1 172 ? 3.238 -18.839 0.108 1.00 59.84 172 VAL A N 1
ATOM 1328 C CA . VAL A 1 172 ? 4.492 -19.455 0.540 1.00 59.84 172 VAL A CA 1
ATOM 1329 C C . VAL A 1 172 ? 4.173 -20.220 1.824 1.00 59.84 172 VAL A C 1
ATOM 1331 O O . VAL A 1 172 ? 4.039 -19.600 2.866 1.00 59.84 172 VAL A O 1
ATOM 1334 N N . ASN A 1 173 ? 3.942 -21.537 1.712 1.00 46.84 173 ASN A N 1
ATOM 1335 C CA . ASN A 1 173 ? 3.707 -22.526 2.787 1.00 46.84 173 ASN A CA 1
ATOM 1336 C C . ASN A 1 173 ? 2.961 -22.054 4.060 1.00 46.84 173 ASN A C 1
ATOM 1338 O O . ASN A 1 173 ? 3.570 -21.406 4.893 1.00 46.84 173 ASN A O 1
ATOM 1342 N N . TYR A 1 174 ? 1.699 -22.490 4.231 1.00 41.06 174 TYR A N 1
ATOM 1343 C CA . TYR A 1 174 ? 0.879 -22.724 5.457 1.00 41.06 174 TYR A CA 1
ATOM 1344 C C . TYR A 1 174 ? 1.129 -21.967 6.797 1.00 41.06 174 TYR A C 1
ATOM 1346 O O . TYR A 1 174 ? 0.608 -22.388 7.823 1.00 41.06 174 TYR A O 1
ATOM 1354 N N . GLU A 1 175 ? 1.839 -20.841 6.804 1.00 41.69 175 GLU A N 1
ATOM 1355 C CA . GLU A 1 175 ? 2.158 -19.989 7.966 1.00 41.69 175 GLU A CA 1
ATOM 1356 C C . GLU A 1 175 ? 1.782 -18.510 7.682 1.00 41.69 175 GLU A C 1
ATOM 1358 O O . GLU A 1 175 ? 2.432 -17.578 8.144 1.00 41.69 175 GLU A O 1
ATOM 1363 N N . GLU A 1 176 ? 0.724 -18.282 6.889 1.00 42.25 176 GLU A N 1
ATOM 1364 C CA . GLU A 1 176 ? 0.078 -16.965 6.691 1.00 42.25 176 GLU A CA 1
ATOM 1365 C C . GLU A 1 176 ? 0.947 -15.827 6.096 1.00 42.25 176 GLU A C 1
ATOM 1367 O O . GLU A 1 176 ? 0.853 -14.682 6.539 1.00 42.25 176 GLU A O 1
ATOM 1372 N N . ARG A 1 177 ? 1.761 -16.082 5.057 1.00 39.47 177 ARG A N 1
ATOM 1373 C CA . ARG A 1 177 ? 2.532 -15.023 4.361 1.00 39.47 177 ARG A CA 1
ATOM 1374 C C . ARG A 1 177 ? 2.265 -14.970 2.850 1.00 39.47 177 ARG A C 1
ATOM 1376 O O . ARG A 1 177 ? 2.184 -16.009 2.192 1.00 39.47 177 ARG A O 1
ATOM 1383 N N . TRP A 1 178 ? 2.151 -13.754 2.308 1.00 41.88 178 TRP A N 1
ATOM 1384 C CA . TRP A 1 178 ? 1.865 -13.458 0.892 1.00 41.88 178 TRP A CA 1
ATOM 1385 C C . TRP A 1 178 ? 3.081 -12.847 0.185 1.00 41.88 178 TRP A C 1
ATOM 1387 O O . TRP A 1 178 ? 3.920 -12.278 0.863 1.00 41.88 178 TRP A O 1
ATOM 1397 N N . VAL A 1 179 ? 3.193 -12.935 -1.154 1.00 47.09 179 VAL A N 1
ATOM 1398 C CA . VAL A 1 179 ? 4.307 -12.342 -1.945 1.00 47.09 179 VAL A CA 1
ATOM 1399 C C . VAL A 1 179 ? 3.810 -11.705 -3.261 1.00 47.09 179 VAL A C 1
ATOM 1401 O O . VAL A 1 179 ? 2.868 -12.226 -3.851 1.00 47.09 179 VAL A O 1
ATOM 1404 N N . ALA A 1 180 ? 4.415 -10.596 -3.732 1.00 39.69 180 ALA A N 1
ATOM 1405 C CA . ALA A 1 180 ? 3.998 -9.806 -4.916 1.00 39.69 180 ALA A CA 1
ATOM 1406 C C . ALA A 1 180 ? 5.164 -9.436 -5.860 1.00 39.69 180 ALA A C 1
ATOM 1408 O O . ALA A 1 180 ? 6.301 -9.396 -5.411 1.00 39.69 180 ALA A O 1
ATOM 1409 N N . ALA A 1 181 ? 4.877 -9.137 -7.144 1.00 55.84 181 ALA A N 1
ATOM 1410 C CA . ALA A 1 181 ? 5.771 -9.293 -8.311 1.00 55.84 181 ALA A CA 1
ATOM 1411 C C . ALA A 1 181 ? 6.368 -8.044 -9.013 1.00 55.84 181 ALA A C 1
ATOM 1413 O O . ALA A 1 181 ? 5.731 -6.996 -9.067 1.00 55.84 181 ALA A O 1
ATOM 1414 N N . HIS A 1 182 ? 7.556 -8.193 -9.633 1.00 40.19 182 HIS A N 1
ATOM 1415 C CA . HIS A 1 182 ? 8.248 -7.214 -10.491 1.00 40.19 182 HIS A CA 1
ATOM 1416 C C . HIS A 1 182 ? 7.632 -7.087 -11.904 1.00 40.19 182 HIS A C 1
ATOM 1418 O O . HIS A 1 182 ? 7.295 -8.103 -12.513 1.00 40.19 182 HIS A O 1
ATOM 1424 N N . PRO A 1 183 ? 7.587 -5.878 -12.498 1.00 38.84 183 PRO A N 1
ATOM 1425 C CA . PRO A 1 183 ? 7.355 -5.703 -13.930 1.00 38.84 183 PRO A CA 1
ATOM 1426 C C . PRO A 1 183 ? 8.643 -5.882 -14.751 1.00 38.84 183 PRO A C 1
ATOM 1428 O O . PRO A 1 183 ? 9.664 -5.257 -14.460 1.00 38.84 183 PRO A O 1
ATOM 1431 N N . THR A 1 184 ? 8.568 -6.654 -15.837 1.00 38.25 184 THR A N 1
ATOM 1432 C CA . THR A 1 184 ? 9.535 -6.628 -16.947 1.00 38.25 184 THR A CA 1
ATOM 1433 C C . THR A 1 184 ? 8.888 -6.048 -18.208 1.00 38.25 184 THR A C 1
ATOM 1435 O O . THR A 1 184 ? 7.688 -6.189 -18.444 1.00 38.25 184 THR A O 1
ATOM 1438 N N . ASN A 1 185 ? 9.691 -5.333 -19.002 1.00 37.97 185 ASN A N 1
ATOM 1439 C CA . ASN A 1 185 ? 9.250 -4.630 -20.205 1.00 37.97 185 ASN A CA 1
ATOM 1440 C C . ASN A 1 185 ? 8.870 -5.601 -21.331 1.00 37.97 185 ASN A C 1
ATOM 1442 O O . ASN A 1 185 ? 9.693 -6.418 -21.728 1.00 37.97 185 ASN A O 1
ATOM 1446 N N . ASN A 1 186 ? 7.709 -5.369 -21.949 1.00 32.12 186 ASN A N 1
ATOM 1447 C CA . ASN A 1 186 ? 7.541 -5.576 -23.385 1.00 32.12 186 ASN A CA 1
ATOM 1448 C C . ASN A 1 186 ? 7.443 -4.198 -24.047 1.00 32.12 186 ASN A C 1
ATOM 1450 O O . ASN A 1 186 ? 6.691 -3.327 -23.601 1.00 32.12 186 ASN A O 1
ATOM 1454 N N . ALA A 1 187 ? 8.256 -3.987 -25.082 1.00 35.62 187 ALA A N 1
ATOM 1455 C CA . ALA A 1 187 ? 8.273 -2.779 -25.895 1.00 35.62 187 ALA A CA 1
ATOM 1456 C C . ALA A 1 187 ? 6.942 -2.654 -26.654 1.00 35.62 187 ALA A C 1
ATOM 1458 O O . ALA A 1 187 ? 6.801 -3.129 -27.775 1.00 35.62 187 ALA A O 1
ATOM 1459 N N . GLY A 1 188 ? 5.939 -2.067 -26.004 1.00 31.45 188 GLY A N 1
ATOM 1460 C CA . GLY A 1 188 ? 4.610 -1.909 -26.580 1.00 31.45 188 GLY A CA 1
ATOM 1461 C C . GLY A 1 188 ? 3.529 -1.746 -25.525 1.00 31.45 188 GLY A C 1
ATOM 1462 O O . GLY A 1 188 ? 2.710 -2.636 -25.375 1.00 31.45 188 GLY A O 1
ATOM 1463 N N . GLY A 1 189 ? 3.536 -0.624 -24.793 1.00 33.88 189 GLY A N 1
ATOM 1464 C CA . GLY A 1 189 ? 2.365 -0.038 -24.111 1.00 33.88 189 GLY A CA 1
ATOM 1465 C C . GLY A 1 189 ? 1.601 -0.863 -23.062 1.00 33.88 189 GLY A C 1
ATOM 1466 O O . GLY A 1 189 ? 0.721 -0.315 -22.409 1.00 33.88 189 GLY A O 1
ATOM 1467 N N . ILE A 1 190 ? 1.913 -2.143 -22.873 1.00 30.48 190 ILE A N 1
ATOM 1468 C CA . ILE A 1 190 ? 1.279 -3.065 -21.936 1.00 30.48 190 ILE A CA 1
ATOM 1469 C C . ILE A 1 190 ? 2.386 -4.008 -21.454 1.00 30.48 190 ILE A C 1
ATOM 1471 O O . ILE A 1 190 ? 2.849 -4.873 -22.201 1.00 30.48 190 ILE A O 1
ATOM 1475 N N . ALA A 1 191 ? 2.835 -3.840 -20.208 1.00 31.12 191 ALA A N 1
ATOM 1476 C CA . ALA A 1 191 ? 3.718 -4.812 -19.572 1.00 31.12 191 ALA A CA 1
ATOM 1477 C C . ALA A 1 191 ? 2.935 -6.126 -19.408 1.00 31.12 191 ALA A C 1
ATOM 1479 O O . ALA A 1 191 ? 1.994 -6.212 -18.617 1.00 31.12 191 ALA A O 1
ATOM 1480 N N . SER A 1 192 ? 3.270 -7.123 -20.224 1.00 28.22 192 SER A N 1
ATOM 1481 C CA . SER A 1 192 ? 2.663 -8.454 -20.213 1.00 28.22 192 SER A CA 1
ATOM 1482 C C . SER A 1 192 ? 3.660 -9.469 -19.650 1.00 28.22 192 SER A C 1
ATOM 1484 O O . SER A 1 192 ? 4.779 -9.560 -20.135 1.00 28.22 192 SER A O 1
ATOM 1486 N N . CYS A 1 193 ? 3.192 -10.144 -18.591 1.00 32.25 193 CYS A N 1
ATOM 1487 C CA . CYS A 1 193 ? 3.606 -11.384 -17.914 1.00 32.25 193 CYS A CA 1
ATOM 1488 C C . CYS A 1 193 ? 4.996 -11.997 -18.168 1.00 32.25 193 CYS A C 1
ATOM 1490 O O . CYS A 1 193 ? 5.333 -12.299 -19.301 1.00 32.25 193 CYS A O 1
ATOM 1492 N N . GLU A 1 194 ? 5.657 -12.429 -17.083 1.00 28.20 194 GLU A N 1
ATOM 1493 C CA . GLU A 1 194 ? 5.773 -13.853 -16.697 1.00 28.20 194 GLU A CA 1
ATOM 1494 C C . GLU A 1 194 ? 6.411 -14.008 -15.295 1.00 28.20 194 GLU A C 1
ATOM 1496 O O . GLU A 1 194 ? 7.348 -13.300 -14.960 1.00 28.20 194 GLU A O 1
ATOM 1501 N N . HIS A 1 195 ? 5.837 -14.907 -14.483 1.00 32.59 195 HIS A N 1
ATOM 1502 C CA . HIS A 1 195 ? 6.296 -15.478 -13.201 1.00 32.59 195 HIS A CA 1
ATOM 1503 C C . HIS A 1 195 ? 7.069 -14.628 -12.176 1.00 32.59 195 HIS A C 1
ATOM 1505 O O . HIS A 1 195 ? 8.211 -14.229 -12.380 1.00 32.59 195 HIS A O 1
ATOM 1511 N N . LEU A 1 196 ? 6.514 -14.556 -10.960 1.00 35.56 196 LEU A N 1
ATOM 1512 C CA . LEU A 1 196 ? 7.286 -14.210 -9.776 1.00 35.56 196 LEU A CA 1
ATOM 1513 C C . LEU A 1 196 ? 7.537 -15.434 -8.903 1.00 35.56 196 LEU A C 1
ATOM 1515 O O . LEU A 1 196 ? 6.627 -15.977 -8.285 1.00 35.56 196 LEU A O 1
ATOM 1519 N N . VAL A 1 197 ? 8.797 -15.841 -8.855 1.00 32.22 197 VAL A N 1
ATOM 1520 C CA . VAL A 1 197 ? 9.333 -16.822 -7.918 1.00 32.22 197 VAL A CA 1
ATOM 1521 C C . VAL A 1 197 ? 10.661 -16.249 -7.466 1.00 32.22 197 VAL A C 1
ATOM 1523 O O . VAL A 1 197 ? 11.535 -16.098 -8.313 1.00 32.22 197 VAL A O 1
ATOM 1526 N N . LEU A 1 198 ? 10.845 -15.942 -6.180 1.00 31.88 198 LEU A N 1
ATOM 1527 C CA . LEU A 1 198 ? 12.191 -15.749 -5.645 1.00 31.88 198 LEU A CA 1
ATOM 1528 C C . LEU A 1 198 ? 12.375 -16.448 -4.299 1.00 31.88 198 LEU A C 1
ATOM 1530 O O . LEU A 1 198 ? 11.535 -16.416 -3.404 1.00 31.88 198 LEU A O 1
ATOM 1534 N N . GLN A 1 199 ? 13.494 -17.159 -4.294 1.00 23.86 199 GLN A N 1
ATOM 1535 C CA . GLN A 1 199 ? 14.051 -18.100 -3.336 1.00 23.86 199 GLN A CA 1
ATOM 1536 C C . GLN A 1 199 ? 14.822 -17.353 -2.225 1.00 23.86 199 GLN A C 1
ATOM 1538 O O . GLN A 1 199 ? 15.108 -16.165 -2.383 1.00 23.86 199 GLN A O 1
ATOM 1543 N N . PRO A 1 200 ? 15.140 -18.028 -1.106 1.00 24.36 200 PRO A N 1
ATOM 1544 C CA . PRO A 1 200 ? 15.539 -17.385 0.141 1.00 24.36 200 PRO A CA 1
ATOM 1545 C C . PRO A 1 200 ? 16.998 -16.925 0.133 1.00 24.36 200 PRO A C 1
ATOM 1547 O O . PRO A 1 200 ? 17.851 -17.608 -0.432 1.00 24.36 200 PRO A O 1
ATOM 1550 N N . PHE A 1 201 ? 17.271 -15.851 0.875 1.00 30.27 201 PHE A N 1
ATOM 1551 C CA . PHE A 1 201 ? 18.425 -15.762 1.771 1.00 30.27 201 PHE A CA 1
ATOM 1552 C C . PHE A 1 201 ? 17.990 -15.094 3.074 1.00 30.27 201 PHE A C 1
ATOM 1554 O O . PHE A 1 201 ? 17.253 -14.086 2.991 1.00 30.27 201 PHE A O 1
#

Radius of gyration: 20.57 Å; chains: 1; bounding box: 63×55×65 Å

Sequence (201 aa):
MQKHIAKEKTKRLALTTALVAVVALASQDKIKDRSAYEFFKGLDANGKPIWTSDVKEIHPVFTDSNGASTGGVVYNPGIKRYILTSFHTGPGQLGIFDAPEPWGPWTTVAYYDSWGNMGTADFGLNCDFPQKWMGTDGLTMWCVFSVYGDGAKKGINGHDKFNLVKATLSYVNYEERWVAAHPTNNAGGIASCEHLVLQPF